Protein AF-A0A2A2KGR4-F1 (afdb_monomer_lite)

Radius of gyration: 19.29 Å; chains: 1; bounding box: 50×48×48 Å

Secondary structure (DSSP, 8-state):
--EEEEETT-----SS----S--SS--TTGGGGGG-HHHHHHHHHH-HHHHHHHHHHHHTSBSSTT-SSBGGGGSEEGGGTS-GGGPPPPPTT--PPPPHHHHHHHHHTT--TTSPPP---B-B-TTS-BPBP-SSS-GGGTTSBPPEEEEE-HHHHHHHHHTTTTBHHHHHT-SS-----TT--EEEEE----S---HHHHHHHHHHHHH-GGGTTEEEEEE-SSS-SPB----TTSSS--S-B-HHHHHTT-EEETTTEE---PEEETTEEE--SSPPPGGGGTT-EE-TT--GGGG-B---

Organism: NCBI:txid2018661

Sequence (304 aa):
MRRAISITVLSALAGLAQAEGSTPFDCNQFMQFGGNVDQARQTFAQGPESMSWNWFVCLNQPVESNSPNRVWETLKPSDQVYLSNGAAPLPWGQSEPVPAAVLQAAQAQGLNPDRTFHNLNAVQQVDGLILEMGGAVPTAQQGQPVRFQLLMGEDTFDYIVQKQVYNVNGQAALTSNLAFPSTAWELKAAWLNSTGPTPAAQTANTTFQAMYPALAQYELIGTQSETNPKLLANSQLESAFQSQSSCFACHGTAAYSKTKGYFNFAQKQQGGIVYPTAEVPASEFAGYNKLDFVWSLKRAQWQR

Structure (mmCIF, N/CA/C/O backbone):
data_AF-A0A2A2KGR4-F1
#
_entry.id   AF-A0A2A2KGR4-F1
#
loop_
_atom_site.group_PDB
_atom_site.id
_atom_site.type_symbol
_atom_site.label_atom_id
_atom_site.label_alt_id
_atom_site.label_comp_id
_atom_site.label_asym_id
_atom_site.label_entity_id
_atom_site.label_seq_id
_atom_site.pdbx_PDB_ins_code
_atom_site.Cartn_x
_atom_site.Cartn_y
_atom_site.Cartn_z
_atom_site.occupancy
_atom_site.B_iso_or_equiv
_atom_site.auth_seq_id
_atom_site.auth_comp_id
_atom_site.auth_asym_id
_atom_site.auth_atom_id
_atom_site.pdbx_PDB_model_num
ATOM 1 N N . MET A 1 1 ? -1.069 0.008 -25.630 1.00 24.73 1 MET A N 1
ATOM 2 C CA . MET A 1 1 ? -1.849 0.230 -24.394 1.00 24.73 1 MET A CA 1
ATOM 3 C C . MET A 1 1 ? -0.871 0.698 -23.338 1.00 24.73 1 MET A C 1
ATOM 5 O O . MET A 1 1 ? 0.040 -0.057 -23.037 1.00 24.73 1 MET A O 1
ATOM 9 N N . ARG A 1 2 ? -0.985 1.948 -22.883 1.00 22.94 2 ARG A N 1
ATOM 10 C CA . ARG A 1 2 ? -0.074 2.540 -21.893 1.00 22.94 2 ARG A CA 1
ATOM 11 C C . ARG A 1 2 ? -0.659 2.345 -20.488 1.00 22.94 2 ARG A C 1
ATOM 13 O O . ARG A 1 2 ? -1.878 2.387 -20.341 1.00 22.94 2 ARG A O 1
ATOM 20 N N . ARG A 1 3 ? 0.181 2.005 -19.507 1.00 28.16 3 ARG A N 1
ATOM 21 C CA . ARG A 1 3 ? -0.207 1.580 -18.148 1.00 28.16 3 ARG A CA 1
ATOM 22 C C . ARG A 1 3 ? 0.068 2.690 -17.147 1.00 28.16 3 ARG A C 1
ATOM 24 O O . ARG A 1 3 ? 1.050 3.375 -17.294 1.00 28.16 3 ARG A O 1
ATOM 31 N N . ALA A 1 4 ? -0.736 2.802 -16.103 1.00 25.42 4 ALA A N 1
ATOM 32 C CA . ALA A 1 4 ? -0.805 3.909 -15.148 1.00 25.42 4 ALA A CA 1
ATOM 33 C C . ALA A 1 4 ? -0.106 3.650 -13.778 1.00 25.42 4 ALA A C 1
ATOM 35 O O . ALA A 1 4 ? -0.250 2.553 -13.241 1.00 25.42 4 ALA A O 1
ATOM 36 N N . ILE A 1 5 ? 0.548 4.645 -13.155 1.00 30.84 5 ILE A N 1
ATOM 37 C CA . ILE A 1 5 ? 1.205 4.674 -11.826 1.00 30.84 5 ILE A CA 1
ATOM 38 C C . ILE A 1 5 ? 0.668 5.874 -11.006 1.00 30.84 5 ILE A C 1
ATOM 40 O O . ILE A 1 5 ? 1.001 7.006 -11.283 1.00 30.84 5 ILE A O 1
ATOM 44 N N . SER A 1 6 ? -0.129 5.722 -9.958 1.00 29.36 6 SER A N 1
ATOM 45 C CA . SER A 1 6 ? -0.330 6.800 -8.981 1.00 29.36 6 SER A CA 1
ATOM 46 C C . SER A 1 6 ? 0.533 6.519 -7.767 1.00 29.36 6 SER A C 1
ATOM 48 O O . SER A 1 6 ? 0.472 5.434 -7.187 1.00 29.36 6 SER A O 1
ATOM 50 N N . ILE A 1 7 ? 1.337 7.497 -7.362 1.00 35.03 7 ILE A N 1
ATOM 51 C CA . ILE A 1 7 ? 1.999 7.460 -6.060 1.00 35.03 7 ILE A CA 1
ATOM 52 C C . ILE A 1 7 ? 1.214 8.371 -5.131 1.00 35.03 7 ILE A C 1
ATOM 54 O O . ILE A 1 7 ? 1.585 9.483 -4.785 1.00 35.03 7 ILE A O 1
ATOM 58 N N . THR A 1 8 ? 0.056 7.852 -4.757 1.00 40.47 8 THR A N 1
ATOM 59 C CA . THR A 1 8 ? -0.218 7.608 -3.342 1.00 40.47 8 THR A CA 1
ATOM 60 C C . THR A 1 8 ? -0.226 6.100 -3.268 1.00 40.47 8 THR A C 1
ATOM 62 O O . THR A 1 8 ? -1.149 5.577 -3.848 1.00 40.47 8 THR A O 1
ATOM 65 N N . VAL A 1 9 ? 0.824 5.422 -2.785 1.00 36.22 9 VAL A N 1
ATOM 66 C CA . VAL A 1 9 ? 1.126 3.977 -2.975 1.00 36.22 9 VAL A CA 1
ATOM 67 C C . VAL A 1 9 ? 0.014 3.109 -3.630 1.00 36.22 9 VAL A C 1
ATOM 69 O O . VAL A 1 9 ? -0.585 2.261 -2.971 1.00 36.22 9 VAL A O 1
ATOM 72 N N . LEU A 1 10 ? -0.317 3.334 -4.916 1.00 37.16 10 LEU A N 1
ATOM 73 C CA . LEU A 1 10 ? -1.552 2.795 -5.507 1.00 37.16 10 LEU A CA 1
ATOM 74 C C . LEU A 1 10 ? -1.769 3.136 -6.992 1.00 37.16 10 LEU A C 1
ATOM 76 O O . LEU A 1 10 ? -2.849 3.530 -7.422 1.00 37.16 10 LEU A O 1
ATOM 80 N N . SER A 1 11 ? -0.773 2.873 -7.831 1.00 32.47 11 SER A N 1
ATOM 81 C CA . SER A 1 11 ? -0.993 1.889 -8.890 1.00 32.47 11 SER A CA 1
ATOM 82 C C . SER A 1 11 ? 0.336 1.323 -9.374 1.00 32.47 11 SER A C 1
ATOM 84 O O . SER A 1 11 ? 1.247 2.039 -9.770 1.00 32.47 11 SER A O 1
ATOM 86 N N . ALA A 1 12 ? 0.436 0.002 -9.363 1.00 33.47 12 ALA A N 1
ATOM 87 C CA . ALA A 1 12 ? 1.427 -0.733 -10.124 1.00 33.47 12 ALA A CA 1
ATOM 88 C C . ALA A 1 12 ? 0.665 -1.762 -10.955 1.00 33.47 12 ALA A C 1
ATOM 90 O O . ALA A 1 12 ? -0.029 -2.620 -10.409 1.00 33.47 12 ALA A O 1
ATOM 91 N N . LEU A 1 13 ? 0.789 -1.682 -12.280 1.00 32.62 13 LEU A N 1
ATOM 92 C CA . LEU A 1 13 ? 0.377 -2.756 -13.180 1.00 32.62 13 LEU A CA 1
ATOM 93 C C . LEU A 1 13 ? 1.452 -3.848 -13.173 1.00 32.62 13 LEU A C 1
ATOM 95 O O . LEU A 1 13 ? 2.185 -4.026 -14.145 1.00 32.62 13 LEU A O 1
ATOM 99 N N . ALA A 1 14 ? 1.591 -4.553 -12.054 1.00 31.22 14 ALA A N 1
ATOM 100 C CA . ALA A 1 14 ? 2.555 -5.633 -11.924 1.00 31.22 14 ALA A CA 1
ATOM 101 C C . ALA A 1 14 ? 2.390 -6.656 -13.062 1.00 31.22 14 ALA A C 1
ATOM 103 O O . ALA A 1 14 ? 1.305 -7.176 -13.335 1.00 31.22 14 ALA A O 1
ATOM 104 N N . GLY A 1 15 ? 3.486 -6.901 -13.769 1.00 36.22 15 GLY A N 1
ATOM 105 C CA . GLY A 1 15 ? 3.576 -7.912 -14.805 1.00 36.22 15 GLY A CA 1
ATOM 106 C C . GLY A 1 15 ? 4.996 -7.965 -15.331 1.00 36.22 15 GLY A C 1
ATOM 107 O O . GLY A 1 15 ? 5.361 -7.084 -16.091 1.00 36.22 15 GLY A O 1
ATOM 108 N N . LEU A 1 16 ? 5.747 -8.988 -14.908 1.00 40.53 16 LEU A N 1
ATOM 109 C CA . LEU A 1 16 ? 7.033 -9.510 -15.414 1.00 40.53 16 LEU A CA 1
ATOM 110 C C . LEU A 1 16 ? 8.211 -8.541 -15.664 1.00 40.53 16 LEU A C 1
ATOM 112 O O . LEU A 1 16 ? 9.340 -9.018 -15.756 1.00 40.53 16 LEU A O 1
ATOM 116 N N . ALA A 1 17 ? 8.004 -7.229 -15.732 1.00 52.34 17 ALA A N 1
ATOM 117 C CA . ALA A 1 17 ? 9.034 -6.253 -16.042 1.00 52.34 17 ALA A CA 1
ATOM 118 C C . ALA A 1 17 ? 10.033 -6.102 -14.888 1.00 52.34 17 ALA A C 1
ATOM 120 O O . ALA A 1 17 ? 9.682 -6.189 -13.707 1.00 52.34 17 ALA A O 1
ATOM 121 N N . GLN A 1 18 ? 11.294 -5.916 -15.255 1.00 58.56 18 GLN A N 1
ATOM 122 C CA . GLN A 1 18 ? 12.406 -5.613 -14.361 1.00 58.56 18 GLN A CA 1
ATOM 123 C C . GLN A 1 18 ? 12.817 -4.170 -14.589 1.00 58.56 18 GLN A C 1
ATOM 125 O O . GLN A 1 18 ? 12.799 -3.696 -15.723 1.00 58.56 18 GLN A O 1
ATOM 130 N N . ALA A 1 19 ? 13.206 -3.473 -13.528 1.00 62.97 19 ALA A N 1
ATOM 131 C CA . ALA A 1 19 ? 14.083 -2.336 -13.725 1.00 62.97 19 ALA A CA 1
ATOM 132 C C . ALA A 1 19 ? 15.427 -2.867 -14.257 1.00 62.97 19 ALA A C 1
ATOM 134 O O . ALA A 1 19 ? 16.087 -3.660 -13.591 1.00 62.97 19 ALA A O 1
ATOM 135 N N . GLU A 1 20 ? 15.806 -2.466 -15.468 1.00 61.19 20 GLU A N 1
ATOM 136 C CA . GLU A 1 20 ? 17.099 -2.801 -16.074 1.00 61.19 20 GLU A CA 1
ATOM 137 C C . GLU A 1 20 ? 18.012 -1.565 -16.060 1.00 61.19 20 GLU A C 1
ATOM 139 O O . GLU A 1 20 ? 17.539 -0.443 -16.246 1.00 61.19 20 GLU A O 1
ATOM 144 N N . GLY A 1 21 ? 19.319 -1.773 -15.863 1.00 60.69 21 GLY A N 1
ATOM 145 C CA . GLY A 1 21 ? 20.333 -0.711 -15.831 1.00 60.69 21 GLY A CA 1
ATOM 146 C C . GLY A 1 21 ? 20.744 -0.262 -14.422 1.00 60.69 21 GLY A C 1
ATOM 147 O O . GLY A 1 21 ? 20.144 -0.641 -13.420 1.00 60.69 21 GLY A O 1
ATOM 148 N N . SER A 1 22 ? 21.809 0.542 -14.339 1.00 65.56 22 SER A N 1
ATOM 149 C CA . SER A 1 22 ? 22.241 1.166 -13.082 1.00 65.56 22 SER A CA 1
ATOM 150 C C . SER A 1 22 ? 21.273 2.282 -12.691 1.00 65.56 22 SER A C 1
ATOM 152 O O . SER A 1 22 ? 21.103 3.235 -13.456 1.00 65.56 22 SER A O 1
ATOM 154 N N . THR A 1 23 ? 20.672 2.207 -11.504 1.00 74.75 23 THR A N 1
ATOM 155 C CA . THR A 1 23 ? 19.851 3.303 -10.976 1.00 74.75 23 THR A CA 1
ATOM 156 C C . THR A 1 23 ? 20.756 4.438 -10.485 1.00 74.75 23 THR A C 1
ATOM 158 O O . THR A 1 23 ? 21.691 4.184 -9.727 1.00 74.75 23 THR A O 1
ATOM 161 N N . PRO A 1 24 ? 20.507 5.707 -10.862 1.00 79.56 24 PRO A N 1
ATOM 162 C CA . PRO A 1 24 ? 21.291 6.847 -10.379 1.00 79.56 24 PRO A CA 1
ATOM 163 C C . PRO A 1 24 ? 20.938 7.245 -8.933 1.00 79.56 24 PRO A C 1
ATOM 165 O O . PRO A 1 24 ? 21.411 8.263 -8.435 1.00 79.56 24 PRO A O 1
ATOM 168 N N . PHE A 1 25 ? 20.080 6.470 -8.272 1.00 83.12 25 PHE A N 1
ATOM 169 C CA . PHE A 1 25 ? 19.635 6.654 -6.898 1.00 83.12 25 PHE A CA 1
ATOM 170 C C . PHE A 1 25 ? 19.759 5.340 -6.133 1.00 83.12 25 PHE A C 1
ATOM 172 O O . PHE A 1 25 ? 19.721 4.251 -6.715 1.00 83.12 25 PHE A O 1
ATOM 179 N N . ASP A 1 26 ? 19.894 5.478 -4.818 1.00 85.12 26 ASP A N 1
ATOM 180 C CA . ASP A 1 26 ? 20.021 4.356 -3.907 1.00 85.12 26 ASP A CA 1
ATOM 181 C C . ASP A 1 26 ? 18.649 3.735 -3.619 1.00 85.12 26 ASP A C 1
ATOM 183 O O . ASP A 1 26 ? 17.729 4.408 -3.151 1.00 85.12 26 ASP A O 1
ATOM 187 N N . CYS A 1 27 ? 18.518 2.444 -3.916 1.00 89.69 27 CYS A N 1
ATOM 188 C CA . CYS A 1 27 ? 17.354 1.652 -3.533 1.00 89.69 27 CYS A CA 1
ATOM 189 C C . CYS A 1 27 ? 17.544 0.948 -2.187 1.00 89.69 27 CYS A C 1
ATOM 191 O O . CYS A 1 27 ? 16.607 0.329 -1.686 1.00 89.69 27 CYS A O 1
ATOM 193 N N . ASN A 1 28 ? 18.715 1.049 -1.560 1.00 86.19 28 ASN A N 1
ATOM 194 C CA . ASN A 1 28 ? 18.894 0.573 -0.201 1.00 86.19 28 ASN A CA 1
ATOM 195 C C . ASN A 1 28 ? 18.048 1.428 0.747 1.00 86.19 28 ASN A C 1
ATOM 197 O O . ASN A 1 28 ? 17.997 2.651 0.646 1.00 86.19 28 ASN A O 1
ATOM 201 N N . GLN A 1 29 ? 17.348 0.768 1.670 1.00 86.50 29 GLN A N 1
ATOM 202 C CA . GLN A 1 29 ? 16.534 1.422 2.699 1.00 86.50 29 GLN A CA 1
ATOM 203 C C . GLN A 1 29 ? 15.464 2.404 2.174 1.00 86.50 29 GLN A C 1
ATOM 205 O O . GLN A 1 29 ? 14.972 3.230 2.943 1.00 86.50 29 GLN A O 1
ATOM 210 N N . PHE A 1 30 ? 15.035 2.325 0.905 1.00 89.25 30 PHE A N 1
ATOM 211 C CA . PHE A 1 30 ? 14.017 3.253 0.380 1.00 89.25 30 PHE A CA 1
ATOM 212 C C . PHE A 1 30 ? 12.680 3.146 1.138 1.00 89.25 30 PHE A C 1
ATOM 214 O O . PHE A 1 30 ? 12.026 4.160 1.374 1.00 89.25 30 PHE A O 1
ATOM 221 N N . MET A 1 31 ? 12.325 1.941 1.604 1.00 86.88 31 MET A N 1
ATOM 222 C CA . MET A 1 31 ? 11.162 1.691 2.471 1.00 86.88 31 MET A CA 1
ATOM 223 C C . MET A 1 31 ? 11.297 2.361 3.851 1.00 86.88 31 MET A C 1
ATOM 225 O O . MET A 1 31 ? 10.305 2.647 4.510 1.00 86.88 31 MET A O 1
ATOM 229 N N . GLN A 1 32 ? 12.520 2.674 4.278 1.00 88.25 32 GLN A N 1
ATOM 230 C CA . GLN A 1 32 ? 12.812 3.435 5.496 1.00 88.25 32 GLN A CA 1
ATOM 231 C C . GLN A 1 32 ? 13.168 4.896 5.180 1.00 88.25 32 GLN A C 1
ATOM 233 O O . GLN A 1 32 ? 13.822 5.565 5.978 1.00 88.25 32 GLN A O 1
ATOM 238 N N . PHE A 1 33 ? 12.776 5.398 4.003 1.00 84.94 33 PHE A N 1
ATOM 239 C CA . PHE A 1 33 ? 13.048 6.769 3.563 1.00 84.94 33 PHE A CA 1
ATOM 240 C C . PHE A 1 33 ? 14.544 7.129 3.586 1.00 84.94 33 PHE A C 1
ATOM 242 O O . PHE A 1 33 ? 14.921 8.238 3.960 1.00 84.94 33 PHE A O 1
ATOM 249 N N . GLY A 1 34 ? 15.407 6.172 3.225 1.00 84.69 34 GLY A N 1
ATOM 250 C CA . GLY A 1 34 ? 16.863 6.351 3.239 1.00 84.69 34 GLY A CA 1
ATOM 251 C C . GLY A 1 34 ? 17.442 6.577 4.642 1.00 84.69 34 GLY A C 1
ATOM 252 O O . GLY A 1 34 ? 18.503 7.178 4.774 1.00 84.69 34 GLY A O 1
ATOM 253 N N . GLY A 1 35 ? 16.716 6.179 5.694 1.00 87.50 35 GLY A N 1
ATOM 254 C CA . GLY A 1 35 ? 17.105 6.379 7.092 1.00 87.50 35 GLY A CA 1
ATOM 255 C C . GLY A 1 35 ? 16.892 7.804 7.618 1.00 87.50 35 GLY A C 1
ATOM 256 O O . GLY A 1 35 ? 17.155 8.060 8.792 1.00 87.50 35 GLY A O 1
ATOM 257 N N . ASN A 1 36 ? 16.398 8.735 6.791 1.00 88.75 36 ASN A N 1
ATOM 258 C CA . ASN A 1 36 ? 16.149 10.121 7.182 1.00 88.75 36 ASN A CA 1
ATOM 259 C C . ASN A 1 36 ? 14.857 10.652 6.548 1.00 88.75 36 ASN A C 1
ATOM 261 O O . ASN A 1 36 ? 14.848 11.196 5.442 1.00 88.75 36 ASN A O 1
ATOM 265 N N . VAL A 1 37 ? 13.753 10.525 7.289 1.00 84.12 37 VAL A N 1
ATOM 266 C CA . VAL A 1 37 ? 12.417 10.922 6.822 1.00 84.12 37 VAL A CA 1
ATOM 267 C C . VAL A 1 37 ? 12.316 12.412 6.480 1.00 84.12 37 VAL A C 1
ATOM 269 O O . VAL A 1 37 ? 11.628 12.772 5.527 1.00 84.12 37 VAL A O 1
ATOM 272 N N . ASP A 1 38 ? 13.013 13.291 7.202 1.00 85.94 38 ASP A N 1
ATOM 273 C CA . ASP A 1 38 ? 12.934 14.733 6.959 1.00 85.94 38 ASP A CA 1
ATOM 274 C C . ASP A 1 38 ? 13.697 15.128 5.696 1.00 85.94 38 ASP A C 1
ATOM 276 O O . ASP A 1 38 ? 13.201 15.926 4.899 1.00 85.94 38 ASP A O 1
ATOM 280 N N . GLN A 1 39 ? 14.855 14.510 5.453 1.00 89.25 39 GLN A N 1
ATOM 281 C CA . GLN A 1 39 ? 15.561 14.661 4.184 1.00 89.25 39 GLN A CA 1
ATOM 282 C C . GLN A 1 39 ? 14.730 14.107 3.025 1.00 89.25 39 GLN A C 1
ATOM 284 O O . GLN A 1 39 ? 14.579 14.781 2.009 1.00 89.25 39 GLN A O 1
ATOM 289 N N . ALA A 1 40 ? 14.135 12.922 3.187 1.00 87.06 40 ALA A N 1
ATOM 290 C CA . ALA A 1 40 ? 13.270 12.337 2.172 1.00 87.06 40 ALA A CA 1
ATOM 291 C C . ALA A 1 40 ? 12.080 13.249 1.842 1.00 87.06 40 ALA A C 1
ATOM 293 O O . ALA A 1 40 ? 11.781 13.451 0.670 1.00 87.06 40 ALA A O 1
ATOM 294 N N . ARG A 1 41 ? 11.447 13.869 2.847 1.00 83.38 41 ARG A N 1
ATOM 295 C CA . ARG A 1 41 ? 10.383 14.870 2.649 1.00 83.38 41 ARG A CA 1
ATOM 296 C C . ARG A 1 41 ? 10.875 16.102 1.893 1.00 83.38 41 ARG A C 1
ATOM 298 O O . ARG A 1 41 ? 10.185 16.567 0.991 1.00 83.38 41 ARG A O 1
ATOM 305 N N . GLN A 1 42 ? 12.057 16.620 2.227 1.00 88.31 42 GLN A N 1
ATOM 306 C CA . GLN A 1 42 ? 12.648 17.762 1.520 1.00 88.31 42 GLN A CA 1
ATOM 307 C C . GLN A 1 42 ? 12.933 17.430 0.051 1.00 88.31 42 GLN A C 1
ATOM 309 O O . GLN A 1 42 ? 12.594 18.220 -0.827 1.00 88.31 42 GLN A O 1
ATOM 314 N N . THR A 1 43 ? 13.508 16.257 -0.231 1.00 88.12 43 THR A N 1
ATOM 315 C CA . THR A 1 43 ? 13.737 15.778 -1.603 1.00 88.12 43 THR A CA 1
ATOM 316 C C . THR A 1 43 ? 12.422 15.568 -2.345 1.00 88.12 43 THR A C 1
ATOM 318 O O . THR A 1 43 ? 12.293 15.978 -3.497 1.00 88.12 43 THR A O 1
ATOM 321 N N . PHE A 1 44 ? 11.422 14.992 -1.678 1.00 86.56 44 PHE A N 1
ATOM 322 C CA . PHE A 1 44 ? 10.104 14.773 -2.256 1.00 86.56 44 PHE A CA 1
ATOM 323 C C . PHE A 1 44 ? 9.445 16.092 -2.668 1.00 86.56 44 PHE A C 1
ATOM 325 O O . PHE A 1 44 ? 8.952 16.204 -3.785 1.00 86.56 44 PHE A O 1
ATOM 332 N N . ALA A 1 45 ? 9.489 17.113 -1.807 1.00 85.19 45 ALA A N 1
ATOM 333 C CA . ALA A 1 45 ? 8.906 18.426 -2.084 1.00 85.19 45 ALA A CA 1
ATOM 334 C C . ALA A 1 45 ? 9.532 19.131 -3.304 1.00 85.19 45 ALA A C 1
ATOM 336 O O . ALA A 1 45 ? 8.890 19.978 -3.920 1.00 85.19 45 ALA A O 1
ATOM 337 N N . GLN A 1 46 ? 10.770 18.783 -3.673 1.00 90.31 46 GLN A N 1
ATOM 338 C CA . GLN A 1 46 ? 11.453 19.334 -4.849 1.00 90.31 46 GLN A CA 1
ATOM 339 C C . GLN A 1 46 ? 11.060 18.638 -6.159 1.00 90.31 46 GLN A C 1
ATOM 341 O O . GLN A 1 46 ? 11.214 19.222 -7.231 1.00 90.31 46 GLN A O 1
ATOM 346 N N . GLY A 1 47 ? 10.585 17.393 -6.097 1.00 89.31 47 GLY A N 1
ATOM 347 C CA . GLY A 1 47 ? 10.307 16.584 -7.281 1.00 89.31 47 GLY A CA 1
ATOM 348 C C . GLY A 1 47 ? 9.453 15.362 -6.960 1.00 89.31 47 GLY A C 1
ATOM 349 O O . GLY A 1 47 ? 9.972 14.241 -7.027 1.00 89.31 47 GLY A O 1
ATOM 350 N N . PRO A 1 48 ? 8.162 15.549 -6.631 1.00 87.00 48 PRO A N 1
ATOM 351 C CA . PRO A 1 48 ? 7.302 14.467 -6.170 1.00 87.00 48 PRO A CA 1
ATOM 352 C C . PRO A 1 48 ? 7.149 13.372 -7.227 1.00 87.00 48 PRO A C 1
ATOM 354 O O . PRO A 1 48 ? 7.256 12.191 -6.898 1.00 87.00 48 PRO A O 1
ATOM 357 N N . GLU A 1 49 ? 6.997 13.725 -8.505 1.00 87.94 49 GLU A N 1
ATOM 358 C CA . GLU A 1 49 ? 6.888 12.763 -9.607 1.00 87.94 49 GLU A CA 1
ATOM 359 C C . GLU A 1 49 ? 8.188 11.984 -9.840 1.00 87.94 49 GLU A C 1
ATOM 361 O O . GLU A 1 49 ? 8.153 10.780 -10.100 1.00 87.94 49 GLU A O 1
ATOM 366 N N . SER A 1 50 ? 9.340 12.646 -9.717 1.00 90.56 50 SER A N 1
ATOM 367 C CA . SER A 1 50 ? 10.650 12.006 -9.873 1.00 90.56 50 SER A CA 1
ATOM 368 C C . SER A 1 50 ? 10.935 11.037 -8.730 1.00 90.56 50 SER A C 1
ATOM 370 O O . SER A 1 50 ? 11.334 9.901 -8.970 1.00 90.56 50 SER A O 1
ATOM 372 N N . MET A 1 51 ? 10.687 11.447 -7.482 1.00 88.62 51 MET A N 1
ATOM 373 C CA . MET A 1 51 ? 10.865 10.569 -6.322 1.00 88.62 51 MET A CA 1
ATOM 374 C C . MET A 1 51 ? 9.887 9.393 -6.351 1.00 88.62 51 MET A C 1
ATOM 376 O O . MET A 1 51 ? 10.261 8.266 -6.035 1.00 88.62 51 MET A O 1
ATOM 380 N N . SER A 1 52 ? 8.664 9.644 -6.816 1.00 87.56 52 SER A N 1
ATOM 381 C CA . SER A 1 52 ? 7.667 8.611 -7.074 1.00 87.56 52 SER A CA 1
ATOM 382 C C . SER A 1 52 ? 8.207 7.568 -8.061 1.00 87.56 52 SER A C 1
ATOM 384 O O . SER A 1 52 ? 8.258 6.375 -7.756 1.00 87.56 52 SER A O 1
ATOM 386 N N . TRP A 1 53 ? 8.698 8.000 -9.221 1.00 89.94 53 TRP A N 1
ATOM 387 C CA . TRP A 1 53 ? 9.327 7.094 -10.176 1.00 89.94 53 TRP A CA 1
ATOM 388 C C . TRP A 1 53 ? 10.532 6.340 -9.597 1.00 89.94 53 TRP A C 1
ATOM 390 O O . TRP A 1 53 ? 10.656 5.141 -9.842 1.00 89.94 53 TRP A O 1
ATOM 400 N N . ASN A 1 54 ? 11.375 6.989 -8.789 1.00 90.69 54 ASN A N 1
ATOM 401 C CA . ASN A 1 54 ? 12.500 6.325 -8.127 1.00 90.69 54 ASN A CA 1
ATOM 402 C C . ASN A 1 54 ? 12.025 5.175 -7.227 1.00 90.69 54 ASN A C 1
ATOM 404 O O . ASN A 1 54 ? 12.533 4.060 -7.332 1.00 90.69 54 ASN A O 1
ATOM 408 N N . TRP A 1 55 ? 11.007 5.404 -6.392 1.00 90.00 55 TRP A N 1
ATOM 409 C CA . TRP A 1 55 ? 10.420 4.346 -5.566 1.00 90.00 55 TRP A CA 1
ATOM 410 C C . TRP A 1 55 ? 9.780 3.237 -6.400 1.00 90.00 55 TRP A C 1
ATOM 412 O O . TRP A 1 55 ? 9.949 2.063 -6.077 1.00 90.00 55 TRP A O 1
ATOM 422 N N . PHE A 1 56 ? 9.093 3.578 -7.495 1.00 89.19 56 PHE A N 1
ATOM 423 C CA . PHE A 1 56 ? 8.539 2.581 -8.412 1.00 89.19 56 PHE A CA 1
ATOM 424 C C . PHE A 1 56 ? 9.635 1.704 -9.031 1.00 89.19 56 PHE A C 1
ATOM 426 O O . PHE A 1 56 ? 9.480 0.485 -9.111 1.00 89.19 56 PHE A O 1
ATOM 433 N N . VAL A 1 57 ? 10.760 2.298 -9.425 1.00 90.38 57 VAL A N 1
ATOM 434 C CA . VAL A 1 57 ? 11.927 1.562 -9.918 1.00 90.38 57 VAL A CA 1
ATOM 435 C C . VAL A 1 57 ? 12.495 0.659 -8.824 1.00 90.38 57 VAL A C 1
ATOM 437 O O . VAL A 1 57 ? 12.691 -0.524 -9.088 1.00 90.38 57 VAL A O 1
ATOM 440 N N . CYS A 1 58 ? 12.684 1.156 -7.595 1.00 91.38 58 CYS A N 1
ATOM 441 C CA . CYS A 1 58 ? 13.185 0.347 -6.478 1.00 91.38 58 CYS A CA 1
ATOM 442 C C . CYS A 1 58 ? 12.274 -0.840 -6.145 1.00 91.38 58 CYS A C 1
ATOM 444 O O . CYS A 1 58 ? 12.756 -1.951 -5.945 1.00 91.38 58 CYS A O 1
ATOM 446 N N . LEU A 1 59 ? 10.953 -0.646 -6.171 1.00 90.25 59 LEU A N 1
ATOM 447 C CA . LEU A 1 59 ? 9.975 -1.723 -5.992 1.00 90.25 59 LEU A CA 1
ATOM 448 C C . LEU A 1 59 ? 10.083 -2.811 -7.075 1.00 90.25 59 LEU A C 1
ATOM 450 O O . LEU A 1 59 ? 9.770 -3.970 -6.804 1.00 90.25 59 LEU A O 1
ATOM 454 N N . ASN A 1 60 ? 10.524 -2.454 -8.285 1.00 89.25 60 ASN A N 1
ATOM 455 C CA . ASN A 1 60 ? 10.680 -3.360 -9.428 1.00 89.25 60 ASN A CA 1
ATOM 456 C C . ASN A 1 60 ? 12.130 -3.820 -9.663 1.00 89.25 60 ASN A C 1
ATOM 458 O O . ASN A 1 60 ? 12.416 -4.440 -10.692 1.00 89.25 60 ASN A O 1
ATOM 462 N N . GLN A 1 61 ? 13.037 -3.572 -8.718 1.00 88.38 61 GLN A N 1
ATOM 463 C CA . GLN A 1 61 ? 14.339 -4.232 -8.710 1.00 88.38 61 GLN A CA 1
ATOM 464 C C . GLN A 1 61 ? 14.183 -5.720 -8.351 1.00 88.38 61 GLN A C 1
ATOM 466 O O . GLN A 1 61 ? 13.242 -6.082 -7.632 1.00 88.38 61 GLN A O 1
ATOM 471 N N . PRO A 1 62 ? 15.065 -6.609 -8.844 1.00 89.00 62 PRO A N 1
ATOM 472 C CA . PRO A 1 62 ? 15.188 -7.966 -8.323 1.00 89.00 62 PRO A CA 1
ATOM 473 C C . PRO A 1 62 ? 15.468 -7.960 -6.815 1.00 89.00 62 PRO A C 1
ATOM 475 O O . PRO A 1 62 ? 16.197 -7.098 -6.331 1.00 89.00 62 PRO A O 1
ATOM 478 N N . VAL A 1 63 ? 14.920 -8.929 -6.077 1.00 87.75 63 VAL A N 1
ATOM 479 C CA . VAL A 1 63 ? 15.193 -9.074 -4.628 1.00 87.75 63 VAL A CA 1
ATOM 480 C C . VAL A 1 63 ? 16.685 -9.299 -4.361 1.00 87.75 63 VAL A C 1
ATOM 482 O O . VAL A 1 63 ? 17.244 -8.778 -3.403 1.00 87.75 63 VAL A O 1
ATOM 485 N N . GLU A 1 64 ? 17.324 -10.066 -5.235 1.00 87.69 64 GLU A N 1
ATOM 486 C CA . GLU A 1 64 ? 18.754 -10.354 -5.239 1.00 87.69 64 GLU A CA 1
ATOM 487 C C . GLU A 1 64 ? 19.203 -10.648 -6.678 1.00 87.69 64 GLU A C 1
ATOM 489 O O . GLU A 1 64 ? 18.376 -10.764 -7.592 1.00 87.69 64 GLU A O 1
ATOM 494 N N . SER A 1 65 ? 20.514 -10.771 -6.895 1.00 84.62 65 SER A N 1
ATOM 495 C 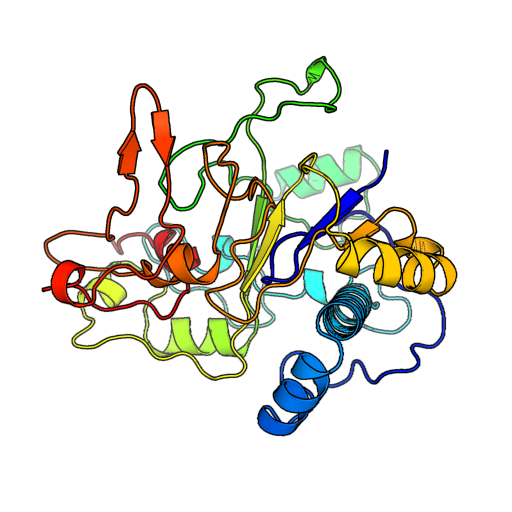CA . SER A 1 65 ? 21.072 -11.066 -8.219 1.00 84.62 65 SER A CA 1
ATOM 496 C C . SER A 1 65 ? 20.468 -12.349 -8.800 1.00 84.62 65 SER A C 1
ATOM 498 O O . SER A 1 65 ? 20.458 -13.388 -8.146 1.00 84.62 65 SER A O 1
ATOM 500 N N . ASN A 1 66 ? 19.973 -12.276 -10.039 1.00 81.69 66 ASN A N 1
ATOM 501 C CA . ASN A 1 66 ? 19.260 -13.351 -10.748 1.00 81.69 66 ASN A CA 1
ATOM 502 C C . ASN A 1 66 ? 17.923 -13.797 -10.130 1.00 81.69 66 ASN A C 1
ATOM 504 O O . ASN A 1 66 ? 17.322 -14.754 -10.624 1.00 81.69 66 ASN A O 1
ATOM 508 N N . SER A 1 67 ? 17.413 -13.112 -9.101 1.00 85.56 67 SER A N 1
ATOM 509 C CA . SER A 1 67 ? 16.084 -13.415 -8.582 1.00 85.56 67 SER A CA 1
ATOM 510 C C . SER A 1 67 ? 15.026 -13.088 -9.633 1.00 85.56 67 SER A C 1
ATOM 512 O O . SER A 1 67 ? 14.969 -11.959 -10.142 1.00 85.56 67 SER A O 1
ATOM 514 N N . PRO A 1 68 ? 14.120 -14.026 -9.949 1.00 83.00 68 PRO A N 1
ATOM 515 C CA . PRO A 1 68 ? 12.997 -13.682 -10.794 1.00 83.00 68 PRO A CA 1
ATOM 516 C C . PRO A 1 68 ? 12.057 -12.729 -10.045 1.00 83.00 68 PRO A C 1
ATOM 518 O O . PRO A 1 68 ? 11.315 -11.997 -10.706 1.00 83.00 68 PRO A O 1
ATOM 521 N N . ASN A 1 69 ? 12.061 -12.740 -8.702 1.00 86.44 69 ASN A N 1
ATOM 522 C CA . ASN A 1 69 ? 11.151 -11.979 -7.850 1.00 86.44 69 ASN A CA 1
ATOM 523 C C . ASN A 1 69 ? 11.569 -10.507 -7.746 1.00 86.44 69 ASN A C 1
ATOM 525 O O . ASN A 1 69 ? 12.754 -10.173 -7.793 1.00 86.44 69 ASN A O 1
ATOM 529 N N . ARG A 1 70 ? 10.584 -9.623 -7.608 1.00 88.31 70 ARG A N 1
ATOM 530 C CA . ARG A 1 70 ? 10.752 -8.182 -7.393 1.00 88.31 70 ARG A CA 1
ATOM 531 C C . ARG A 1 70 ? 10.618 -7.837 -5.919 1.00 88.31 70 ARG A C 1
ATOM 533 O O . ARG A 1 70 ? 9.924 -8.537 -5.188 1.00 88.31 70 ARG A O 1
ATOM 540 N N . VAL A 1 71 ? 1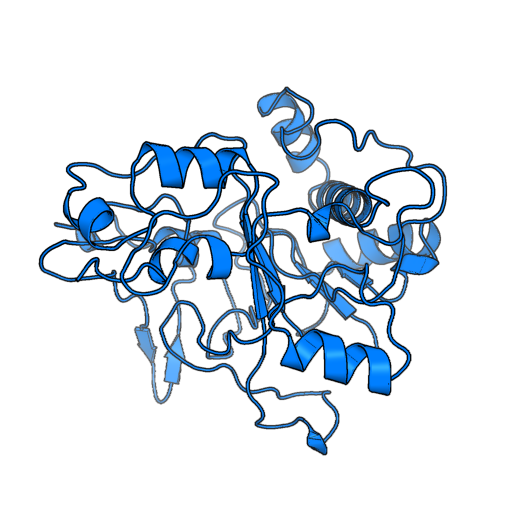1.205 -6.716 -5.508 1.00 90.31 71 VAL A N 1
ATOM 541 C CA . VAL A 1 71 ? 11.100 -6.223 -4.125 1.00 90.31 71 VAL A CA 1
ATOM 542 C C . VAL A 1 71 ? 9.642 -6.091 -3.674 1.00 90.31 71 VAL A C 1
ATOM 544 O O . VAL A 1 71 ? 9.304 -6.508 -2.576 1.00 90.31 71 VAL A O 1
ATOM 547 N N . TRP A 1 72 ? 8.734 -5.586 -4.513 1.00 89.62 72 TRP A N 1
ATOM 548 C CA . TRP A 1 72 ? 7.324 -5.487 -4.113 1.00 89.62 72 TRP A CA 1
ATOM 549 C C . TRP A 1 72 ? 6.658 -6.856 -3.869 1.00 89.62 72 TRP A C 1
ATOM 551 O O . TRP A 1 72 ? 5.718 -6.934 -3.081 1.00 89.62 72 TRP A O 1
ATOM 561 N N . GLU A 1 73 ? 7.140 -7.928 -4.515 1.00 88.25 73 GLU A N 1
ATOM 562 C CA . GLU A 1 73 ? 6.613 -9.294 -4.362 1.00 88.25 73 GLU A CA 1
ATOM 563 C C . GLU A 1 73 ? 6.981 -9.907 -2.998 1.00 88.25 73 GLU A C 1
ATOM 565 O O . GLU A 1 73 ? 6.438 -10.953 -2.648 1.00 88.25 73 GLU A O 1
ATOM 570 N N . THR A 1 74 ? 7.869 -9.271 -2.220 1.00 89.00 74 THR A N 1
ATOM 571 C CA . THR A 1 74 ? 8.235 -9.711 -0.860 1.00 89.00 74 THR A CA 1
ATOM 572 C C . THR A 1 74 ? 7.417 -9.037 0.240 1.00 89.00 74 THR A C 1
ATOM 574 O O . THR A 1 74 ? 7.471 -9.471 1.390 1.00 89.00 74 THR A O 1
ATOM 577 N N . LEU A 1 75 ? 6.640 -7.998 -0.090 1.00 92.12 75 LEU A N 1
ATOM 578 C CA . LEU A 1 75 ? 5.753 -7.340 0.867 1.00 92.12 75 LEU A CA 1
ATOM 579 C C . LEU A 1 75 ? 4.652 -8.303 1.327 1.00 92.12 75 LEU A C 1
ATOM 581 O O . LEU A 1 75 ? 4.148 -9.106 0.541 1.00 92.12 75 LEU A O 1
ATOM 585 N N . LYS A 1 76 ? 4.231 -8.202 2.594 1.00 94.31 76 LYS A N 1
ATOM 586 C CA . LYS A 1 76 ? 3.255 -9.133 3.176 1.00 94.31 76 LYS A CA 1
ATOM 587 C C . LYS A 1 76 ? 1.863 -8.894 2.578 1.00 94.31 76 LYS A C 1
ATOM 589 O O . LYS A 1 76 ? 1.314 -7.803 2.758 1.00 94.31 76 LYS A O 1
ATOM 594 N N . PRO A 1 77 ? 1.247 -9.882 1.905 1.00 92.38 77 PRO A N 1
ATOM 595 C CA . PRO A 1 77 ? -0.106 -9.738 1.383 1.00 92.38 77 PRO A CA 1
ATOM 596 C C . PRO A 1 77 ? -1.135 -9.647 2.514 1.00 92.38 77 PRO A C 1
ATOM 598 O O . PRO A 1 77 ? -1.083 -10.406 3.480 1.00 92.38 77 PRO A O 1
ATOM 601 N N . SER A 1 78 ? -2.112 -8.747 2.391 1.00 91.44 78 SER A N 1
ATOM 602 C CA . SER A 1 78 ? -3.142 -8.553 3.424 1.00 91.44 78 SER A CA 1
ATOM 603 C C . SER A 1 78 ? -3.983 -9.807 3.701 1.00 91.44 78 SER A C 1
ATOM 605 O O . SER A 1 78 ? -4.427 -10.014 4.825 1.00 91.44 78 SER A O 1
ATOM 607 N N . ASP A 1 79 ? -4.187 -10.679 2.714 1.00 91.06 79 ASP A N 1
ATOM 608 C CA . ASP A 1 79 ? -4.887 -11.957 2.879 1.00 91.06 79 ASP A CA 1
ATOM 609 C C . ASP A 1 79 ? -4.094 -12.986 3.698 1.00 91.06 79 ASP A C 1
ATOM 611 O O . ASP A 1 79 ? -4.679 -13.963 4.149 1.00 91.06 79 ASP A O 1
ATOM 615 N N . GLN A 1 80 ? -2.807 -12.732 3.948 1.00 93.94 80 GLN A N 1
ATOM 616 C CA . GLN A 1 80 ? -1.964 -13.488 4.878 1.00 93.94 80 GLN A CA 1
ATOM 617 C C . GLN A 1 80 ? -1.775 -12.779 6.230 1.00 93.94 80 GLN A C 1
ATOM 619 O O . GLN A 1 80 ? -1.012 -13.243 7.075 1.00 93.94 80 GLN A O 1
ATOM 624 N N . VAL A 1 81 ? -2.431 -11.631 6.428 1.00 95.62 81 VAL A N 1
ATOM 625 C CA . VAL A 1 81 ? -2.449 -10.880 7.695 1.00 95.62 81 VAL A CA 1
ATOM 626 C C . VAL A 1 81 ? -3.808 -11.019 8.366 1.00 95.62 81 VAL A C 1
ATOM 628 O O . VAL A 1 81 ? -3.901 -11.338 9.547 1.00 95.62 81 VAL A O 1
ATOM 631 N N . TYR A 1 82 ? -4.872 -10.819 7.591 1.00 94.44 82 TYR A N 1
ATOM 632 C CA . TYR A 1 82 ? -6.252 -10.857 8.055 1.00 94.44 82 TYR A CA 1
ATOM 633 C C . TYR A 1 82 ? -6.869 -12.224 7.759 1.00 94.44 82 TYR A C 1
ATOM 635 O O . TYR A 1 82 ? -7.665 -12.388 6.830 1.00 94.44 82 TYR A O 1
ATOM 643 N N . LEU A 1 83 ? -6.438 -13.218 8.532 1.00 94.38 83 LEU A N 1
ATOM 644 C CA . LEU A 1 83 ? -6.798 -14.616 8.324 1.00 94.38 83 LEU A CA 1
ATOM 645 C C . LEU A 1 83 ? -8.246 -14.926 8.733 1.00 94.38 83 LEU A C 1
ATOM 647 O O . LEU A 1 83 ? -8.893 -14.206 9.503 1.00 94.38 83 LEU A O 1
ATOM 651 N N . SER A 1 84 ? -8.748 -16.056 8.229 1.00 92.44 84 SER A N 1
ATOM 652 C CA . SER A 1 84 ? -10.040 -16.606 8.638 1.00 92.44 84 SER A CA 1
ATOM 653 C C . SER A 1 84 ? -10.120 -16.789 10.153 1.00 92.44 84 SER A C 1
ATOM 655 O O . SER A 1 84 ? -9.137 -17.189 10.779 1.00 92.44 84 SER A O 1
ATOM 657 N N . ASN A 1 85 ? -11.297 -16.537 10.732 1.00 94.25 85 ASN A N 1
ATOM 658 C CA . ASN A 1 85 ? -11.532 -16.616 12.180 1.00 94.25 85 ASN A CA 1
ATOM 659 C C . ASN A 1 85 ? -10.567 -15.740 13.002 1.00 94.25 85 ASN A C 1
ATOM 661 O O . ASN A 1 85 ? -10.242 -16.085 14.134 1.00 94.25 85 ASN A O 1
ATOM 665 N N . GLY A 1 86 ? -10.059 -14.640 12.430 1.00 95.06 86 GLY A N 1
ATOM 666 C CA . GLY A 1 86 ? -9.201 -13.690 13.143 1.00 95.06 86 GLY A CA 1
ATOM 667 C C . GLY A 1 86 ? -7.899 -14.294 13.680 1.00 95.06 86 GLY A C 1
ATOM 668 O O . GLY A 1 86 ? -7.366 -13.790 14.673 1.00 95.06 86 GLY A O 1
ATOM 669 N N . ALA A 1 87 ? -7.423 -15.387 13.071 1.00 96.50 87 ALA A N 1
ATOM 670 C CA . ALA A 1 87 ? -6.202 -16.070 13.479 1.00 96.50 87 ALA A CA 1
ATOM 671 C C . ALA A 1 87 ? -4.975 -15.152 13.364 1.00 96.50 87 ALA A C 1
ATOM 673 O O . ALA A 1 87 ? -4.934 -14.242 12.535 1.00 96.50 87 ALA A O 1
ATOM 674 N N . ALA A 1 88 ? -3.976 -15.407 14.210 1.00 96.75 88 ALA A N 1
ATOM 675 C CA . ALA A 1 88 ? -2.703 -14.704 14.139 1.00 96.75 88 ALA A CA 1
ATOM 676 C C . ALA A 1 88 ? -1.971 -15.068 12.838 1.00 96.75 88 ALA A C 1
ATOM 678 O O . ALA A 1 88 ? -1.912 -16.253 12.502 1.00 96.75 88 ALA A O 1
ATOM 679 N N . PRO A 1 89 ? -1.412 -14.085 12.115 1.00 97.38 89 PRO A N 1
ATOM 680 C CA . PRO A 1 89 ? -0.672 -14.360 10.896 1.00 97.38 89 PRO A CA 1
ATOM 681 C C . PRO A 1 89 ? 0.680 -15.014 11.186 1.00 97.38 89 PRO A C 1
ATOM 683 O O . PRO A 1 89 ? 1.255 -14.840 12.263 1.00 97.38 89 PRO A O 1
ATOM 686 N N . LEU A 1 90 ? 1.224 -15.719 10.190 1.00 97.25 90 LEU A N 1
ATOM 687 C CA . LEU A 1 90 ? 2.620 -16.158 10.222 1.00 97.25 90 LEU A CA 1
ATOM 688 C C . LEU A 1 90 ? 3.569 -14.950 10.333 1.00 97.25 90 LEU A C 1
ATOM 690 O O . LEU A 1 90 ? 3.228 -13.883 9.806 1.00 97.25 90 LEU A O 1
ATOM 694 N N . PRO A 1 91 ? 4.765 -15.112 10.939 1.00 97.19 91 PRO A N 1
ATOM 695 C CA . PRO A 1 91 ? 5.768 -14.052 11.042 1.00 97.19 91 PRO A CA 1
ATOM 696 C C . PRO A 1 91 ? 6.112 -13.376 9.706 1.00 97.19 91 PRO A C 1
ATOM 698 O O . PRO A 1 91 ? 5.822 -13.891 8.616 1.00 97.19 91 PRO A O 1
ATOM 701 N N . TRP A 1 92 ? 6.770 -12.219 9.783 1.00 96.00 92 TRP A N 1
ATOM 702 C CA . TRP A 1 92 ? 7.360 -11.588 8.606 1.00 96.00 92 TRP A CA 1
ATOM 703 C C . TRP A 1 92 ? 8.338 -12.545 7.903 1.00 96.00 92 TRP A C 1
ATOM 705 O O . TRP A 1 92 ? 8.949 -13.410 8.533 1.00 96.00 92 TRP A O 1
ATOM 715 N N . GLY A 1 93 ? 8.431 -12.450 6.576 1.00 91.88 93 GLY A N 1
ATOM 716 C CA . GLY A 1 93 ? 9.242 -13.353 5.750 1.00 91.88 93 GLY A CA 1
ATOM 717 C C . GLY A 1 93 ? 8.676 -14.769 5.568 1.00 91.88 93 GLY A C 1
ATOM 718 O O . GLY A 1 93 ? 9.172 -15.509 4.722 1.00 91.88 93 GLY A O 1
ATOM 719 N N . GLN A 1 94 ? 7.620 -15.155 6.294 1.00 93.38 94 GLN A N 1
ATOM 720 C CA . GLN A 1 94 ? 6.908 -16.417 6.074 1.00 93.38 94 GLN A CA 1
ATOM 721 C C . GLN A 1 94 ? 5.602 -16.183 5.314 1.00 93.38 94 GLN A C 1
ATOM 723 O O . GLN A 1 94 ? 4.829 -15.279 5.644 1.00 93.38 94 GLN A O 1
ATOM 728 N N . SER A 1 95 ? 5.350 -17.018 4.306 1.00 88.88 95 SER A N 1
ATOM 729 C CA . SER A 1 95 ? 4.109 -16.995 3.529 1.00 88.88 95 SER A CA 1
ATOM 730 C C . SER A 1 95 ? 3.206 -18.169 3.882 1.00 88.88 95 SER A C 1
ATOM 732 O O . SER A 1 95 ? 3.692 -19.264 4.167 1.00 88.88 95 SER A O 1
ATOM 734 N N . GLU A 1 96 ? 1.895 -17.950 3.798 1.00 89.50 96 GLU A N 1
ATOM 735 C CA . GLU A 1 96 ? 0.931 -19.053 3.768 1.00 89.50 96 GLU A CA 1
ATOM 736 C C . GLU A 1 96 ? 1.233 -19.977 2.573 1.00 89.50 96 GLU A C 1
ATOM 738 O O . GLU A 1 96 ? 1.587 -19.488 1.491 1.00 89.50 96 GLU A O 1
ATOM 743 N N . PRO A 1 97 ? 1.113 -21.307 2.729 1.00 89.25 97 PRO A N 1
ATOM 744 C CA . PRO A 1 97 ? 1.423 -22.240 1.658 1.00 89.25 97 PRO A CA 1
ATOM 745 C C . PRO A 1 97 ? 0.475 -22.042 0.473 1.00 89.25 97 PRO A C 1
ATOM 747 O O . PRO A 1 97 ? -0.745 -21.942 0.626 1.00 89.25 97 PRO A O 1
ATOM 750 N N . VAL A 1 98 ? 1.038 -22.049 -0.737 1.00 90.12 98 VAL A N 1
ATOM 751 C CA . VAL A 1 98 ? 0.241 -22.017 -1.966 1.00 90.12 98 VAL A CA 1
ATOM 752 C C . VAL A 1 98 ? -0.630 -23.280 -2.017 1.00 90.12 98 VAL A C 1
ATOM 754 O O . VAL A 1 98 ? -0.102 -24.385 -1.857 1.00 90.12 98 VAL A O 1
ATOM 757 N N . PRO A 1 99 ? -1.951 -23.170 -2.258 1.00 91.31 99 PRO A N 1
ATOM 758 C CA . PRO A 1 99 ? -2.814 -24.342 -2.330 1.00 91.31 99 PRO A CA 1
ATOM 759 C C . PRO A 1 99 ? -2.322 -25.350 -3.376 1.00 91.31 99 PRO A C 1
ATOM 761 O O . PRO A 1 99 ? -2.013 -24.978 -4.508 1.00 91.31 99 PRO A O 1
ATOM 764 N N . ALA A 1 100 ? -2.318 -26.643 -3.036 1.00 94.12 100 ALA A N 1
ATOM 765 C CA . ALA A 1 100 ? -1.793 -27.696 -3.914 1.00 94.12 100 ALA A CA 1
ATOM 766 C C . ALA A 1 100 ? -2.443 -27.704 -5.311 1.00 94.12 100 ALA A C 1
ATOM 768 O O . ALA A 1 100 ? -1.761 -27.910 -6.311 1.00 94.12 100 ALA A O 1
ATOM 769 N N . ALA A 1 101 ? -3.745 -27.410 -5.394 1.00 93.88 101 ALA A N 1
ATOM 770 C CA . ALA A 1 101 ? -4.463 -27.304 -6.664 1.00 93.88 101 ALA A CA 1
ATOM 771 C C . ALA A 1 101 ? -3.926 -26.173 -7.565 1.00 93.88 101 ALA A C 1
ATOM 773 O O . ALA A 1 101 ? -3.901 -26.317 -8.785 1.00 93.88 101 ALA A O 1
ATOM 774 N N . VAL A 1 102 ? -3.462 -25.064 -6.976 1.00 92.12 102 VAL A N 1
ATOM 775 C CA . VAL A 1 102 ? -2.853 -23.950 -7.719 1.00 92.12 102 VAL A CA 1
ATOM 776 C C . VAL A 1 102 ? -1.491 -24.367 -8.267 1.00 92.12 102 VAL A C 1
ATOM 778 O O . VAL A 1 102 ? -1.221 -24.133 -9.441 1.00 92.12 102 VAL A O 1
ATOM 781 N N . LEU A 1 103 ? -0.668 -25.049 -7.463 1.00 93.38 103 LEU A N 1
ATOM 782 C CA . LEU A 1 103 ? 0.629 -25.569 -7.913 1.00 93.38 103 LEU A CA 1
ATOM 783 C C . LEU A 1 103 ? 0.473 -26.594 -9.046 1.00 93.38 103 LEU A C 1
ATOM 785 O O . LEU A 1 103 ? 1.182 -26.515 -10.046 1.00 93.38 103 LEU A O 1
ATOM 789 N N . GLN A 1 104 ? -0.497 -27.506 -8.936 1.00 94.31 104 GLN A N 1
ATOM 790 C CA . GLN A 1 104 ? -0.816 -28.473 -9.993 1.00 94.31 104 GLN A CA 1
ATOM 791 C C . GLN A 1 104 ? -1.248 -27.776 -11.290 1.00 94.31 104 GLN A C 1
ATOM 793 O O . GLN A 1 104 ? -0.766 -28.116 -12.370 1.00 94.31 104 GLN A O 1
ATOM 798 N N . ALA A 1 105 ? -2.125 -26.771 -11.194 1.00 93.31 105 ALA A N 1
ATOM 799 C CA . ALA A 1 105 ? -2.562 -25.996 -12.352 1.00 93.31 105 ALA A CA 1
ATOM 800 C C . ALA A 1 105 ? -1.408 -25.205 -12.989 1.00 93.31 105 ALA A C 1
ATOM 802 O O . ALA A 1 105 ? -1.329 -25.125 -14.214 1.00 93.31 105 ALA A O 1
ATOM 803 N N . ALA A 1 106 ? -0.506 -24.652 -12.176 1.00 92.56 106 ALA A N 1
ATOM 804 C CA . ALA A 1 106 ? 0.671 -23.934 -12.647 1.00 92.56 106 ALA A CA 1
ATOM 805 C C . ALA A 1 106 ? 1.620 -24.856 -13.424 1.00 92.56 106 ALA A C 1
ATOM 807 O O . ALA A 1 106 ? 2.006 -24.533 -14.547 1.00 92.56 106 ALA A O 1
ATOM 808 N N . GLN A 1 107 ? 1.914 -26.038 -12.876 1.00 94.06 107 GLN A N 1
ATOM 809 C CA . GLN A 1 107 ? 2.732 -27.055 -13.540 1.00 94.06 107 GLN A CA 1
ATOM 810 C C . GLN A 1 107 ? 2.113 -27.508 -14.868 1.00 94.06 107 GLN A C 1
ATOM 812 O O . GLN A 1 107 ? 2.811 -27.577 -15.877 1.00 94.06 107 GLN A O 1
ATOM 817 N N . ALA A 1 108 ? 0.797 -27.749 -14.901 1.00 95.69 108 ALA A N 1
ATOM 818 C CA . ALA A 1 108 ? 0.085 -28.127 -16.124 1.00 95.69 108 ALA A CA 1
ATOM 819 C C . ALA A 1 108 ? 0.138 -27.042 -17.218 1.00 95.69 108 ALA A C 1
ATOM 821 O O . ALA A 1 108 ? 0.060 -27.357 -18.403 1.00 95.69 108 ALA A O 1
ATOM 822 N N . GLN A 1 109 ? 0.293 -25.773 -16.830 1.00 94.50 109 GLN A N 1
ATOM 823 C CA . GLN A 1 109 ? 0.453 -24.632 -17.738 1.00 94.50 109 GLN A CA 1
ATOM 824 C C . GLN A 1 109 ? 1.923 -24.326 -18.079 1.00 94.50 109 GLN A C 1
ATOM 826 O O . GLN A 1 109 ? 2.191 -23.357 -18.787 1.00 94.50 109 GLN A O 1
ATOM 831 N N . GLY A 1 110 ? 2.882 -25.117 -17.581 1.00 93.69 110 GLY A N 1
ATOM 832 C CA . GLY A 1 110 ? 4.314 -24.873 -17.777 1.00 93.69 110 GLY A CA 1
ATOM 833 C C . GLY A 1 110 ? 4.843 -23.639 -17.035 1.00 93.69 110 GLY A C 1
ATOM 834 O O . GLY A 1 110 ? 5.883 -23.098 -17.407 1.00 93.69 110 GLY A O 1
ATOM 835 N N . LEU A 1 111 ? 4.129 -23.167 -16.008 1.00 90.12 111 LEU A N 1
ATOM 836 C CA . LEU A 1 111 ? 4.565 -22.055 -15.165 1.00 90.12 111 LEU A CA 1
ATOM 837 C C . LEU A 1 111 ? 5.589 -22.540 -14.132 1.00 90.12 111 LEU A C 1
ATOM 839 O O . LEU A 1 111 ? 5.528 -23.677 -13.669 1.00 90.12 111 LEU A O 1
ATOM 843 N N . ASN A 1 112 ? 6.508 -21.656 -13.737 1.00 86.62 112 ASN A N 1
ATOM 844 C CA . ASN A 1 112 ? 7.494 -21.949 -12.699 1.00 86.62 112 ASN A CA 1
ATOM 845 C C . ASN A 1 112 ? 6.825 -21.944 -11.302 1.00 86.62 112 ASN A C 1
ATOM 847 O O . ASN A 1 112 ? 6.393 -20.873 -10.867 1.00 86.62 112 ASN A O 1
ATOM 851 N N . PRO A 1 113 ? 6.747 -23.090 -10.593 1.00 85.94 113 PRO A N 1
ATOM 852 C CA . PRO A 1 113 ? 6.117 -23.180 -9.275 1.00 85.94 113 PRO A CA 1
ATOM 853 C C . PRO A 1 113 ? 6.940 -22.536 -8.146 1.00 85.94 113 PRO A C 1
ATOM 855 O O . PRO A 1 113 ? 6.401 -22.334 -7.063 1.00 85.94 113 PRO A O 1
ATOM 858 N N . ASP A 1 114 ? 8.203 -22.179 -8.392 1.00 83.31 114 ASP A N 1
ATOM 859 C CA . ASP A 1 114 ? 9.075 -21.514 -7.413 1.00 83.31 114 ASP A CA 1
ATOM 860 C C . ASP A 1 114 ? 8.895 -19.982 -7.410 1.00 83.31 114 ASP A C 1
ATOM 862 O O . ASP A 1 114 ? 9.518 -19.258 -6.632 1.00 83.31 114 ASP A O 1
ATOM 866 N N . ARG A 1 115 ? 8.047 -19.455 -8.303 1.00 86.19 115 ARG A N 1
ATOM 867 C CA . ARG A 1 115 ? 7.664 -18.038 -8.334 1.00 86.19 115 ARG A CA 1
ATOM 868 C C . ARG A 1 115 ? 6.693 -17.712 -7.206 1.00 86.19 115 ARG A C 1
ATOM 870 O O . ARG A 1 115 ? 5.861 -18.534 -6.831 1.00 86.19 115 ARG A O 1
ATOM 877 N N . THR A 1 116 ? 6.713 -16.462 -6.747 1.00 85.88 116 THR A N 1
ATOM 878 C CA . THR A 1 116 ? 5.663 -15.953 -5.859 1.00 85.88 116 THR A CA 1
ATOM 879 C C . THR A 1 116 ? 4.299 -16.028 -6.551 1.00 85.88 116 THR A C 1
ATOM 881 O O . THR A 1 116 ? 4.104 -15.485 -7.641 1.00 85.88 116 THR A O 1
ATOM 884 N N . PHE A 1 117 ? 3.337 -16.692 -5.907 1.00 86.94 117 PHE A N 1
ATOM 885 C CA . PHE A 1 117 ? 1.947 -16.729 -6.356 1.00 86.94 117 PHE A CA 1
ATOM 886 C C . PHE A 1 117 ? 1.155 -15.609 -5.691 1.00 86.94 117 PHE A C 1
ATOM 888 O O . PHE A 1 117 ? 0.997 -15.569 -4.472 1.00 86.94 117 PHE A O 1
ATOM 895 N N . HIS A 1 118 ? 0.616 -14.712 -6.510 1.00 84.12 118 HIS A N 1
ATOM 896 C CA . HIS A 1 118 ? -0.186 -13.591 -6.038 1.00 84.12 118 HIS A CA 1
ATOM 897 C C . HIS A 1 118 ? -1.661 -13.975 -5.956 1.00 84.12 118 HIS A C 1
ATOM 899 O O . HIS A 1 118 ? -2.274 -14.374 -6.949 1.00 84.12 118 HIS A O 1
ATOM 905 N N . ASN A 1 119 ? -2.252 -13.810 -4.775 1.00 83.19 119 ASN A N 1
ATOM 906 C CA . ASN A 1 119 ? -3.676 -14.024 -4.576 1.00 83.19 119 ASN A CA 1
ATOM 907 C C . ASN A 1 119 ? -4.480 -12.780 -4.990 1.00 83.19 119 ASN A C 1
ATOM 909 O O . ASN A 1 119 ? -4.666 -11.843 -4.217 1.00 83.19 119 ASN A O 1
ATOM 913 N N . LEU A 1 120 ? -4.983 -12.780 -6.226 1.00 78.56 120 LEU A N 1
ATOM 914 C CA . LEU A 1 120 ? -5.820 -11.707 -6.780 1.00 78.56 120 LEU A CA 1
ATOM 915 C C . LEU A 1 120 ? -7.322 -11.960 -6.551 1.00 78.56 120 LEU A C 1
ATOM 917 O O . LEU A 1 120 ? -8.148 -11.786 -7.456 1.00 78.56 120 LEU A O 1
ATOM 921 N N . ASN A 1 121 ? -7.699 -12.434 -5.361 1.00 73.69 121 ASN A N 1
ATOM 922 C CA . ASN A 1 121 ? -9.094 -12.746 -5.035 1.00 73.69 121 ASN A CA 1
ATOM 923 C C . ASN A 1 121 ? -9.920 -11.529 -4.593 1.00 73.69 121 ASN A C 1
ATOM 925 O O . ASN A 1 121 ? -11.148 -11.611 -4.563 1.00 73.69 121 ASN A O 1
ATOM 929 N N . ALA A 1 122 ? -9.278 -10.409 -4.259 1.00 78.50 122 ALA A N 1
ATOM 930 C CA . ALA A 1 122 ? -9.978 -9.244 -3.751 1.00 78.50 122 ALA A CA 1
ATOM 931 C C . ALA A 1 122 ? -10.632 -8.455 -4.892 1.00 78.50 122 ALA A C 1
ATOM 933 O O . ALA A 1 122 ? -9.957 -7.985 -5.807 1.00 78.50 122 ALA A O 1
ATOM 934 N N . VAL A 1 123 ? -11.956 -8.315 -4.808 1.00 82.12 123 VAL A N 1
ATOM 935 C CA . VAL A 1 123 ? -12.792 -7.542 -5.749 1.00 82.12 123 VAL A CA 1
ATOM 936 C C . VAL A 1 123 ? -13.586 -6.429 -5.063 1.00 82.12 123 VAL A C 1
ATOM 938 O O . VAL A 1 123 ? -14.075 -5.509 -5.713 1.00 82.12 123 VAL A O 1
ATOM 941 N N . GLN A 1 124 ? -13.708 -6.510 -3.739 1.00 82.94 124 GLN A N 1
ATOM 942 C CA . GLN A 1 124 ? -14.453 -5.562 -2.925 1.00 82.94 124 GLN A CA 1
ATOM 943 C C . GLN A 1 124 ? -13.539 -4.414 -2.499 1.00 82.94 124 GLN A C 1
ATOM 945 O O . GLN A 1 124 ? -12.573 -4.638 -1.777 1.00 82.94 124 GLN A O 1
ATOM 950 N N . GLN A 1 125 ? -13.839 -3.197 -2.935 1.00 79.75 125 GLN A N 1
ATOM 951 C CA . GLN A 1 125 ? -13.119 -1.987 -2.555 1.00 79.75 125 GLN A CA 1
ATOM 952 C C . GLN A 1 125 ? -13.341 -1.645 -1.070 1.00 79.75 125 GLN A C 1
ATOM 954 O O . GLN A 1 125 ? -14.132 -2.268 -0.358 1.00 79.75 125 GLN A O 1
ATOM 959 N N . VAL A 1 126 ? -12.612 -0.644 -0.576 1.00 75.25 126 VAL A N 1
ATOM 960 C CA . VAL A 1 126 ? -12.569 -0.261 0.851 1.00 75.25 126 VAL A CA 1
ATOM 961 C C . VAL A 1 126 ? -13.898 0.276 1.409 1.00 75.25 126 VAL A C 1
ATOM 963 O O . VAL A 1 126 ? -14.091 0.342 2.628 1.00 75.25 126 VAL A O 1
ATOM 966 N N . ASP A 1 127 ? -14.821 0.653 0.529 1.00 74.62 127 ASP A N 1
ATOM 967 C CA . ASP A 1 127 ? -16.198 1.058 0.828 1.00 74.62 127 ASP A CA 1
ATOM 968 C C . ASP A 1 127 ? -17.178 -0.130 0.901 1.00 74.62 127 ASP A C 1
ATOM 970 O O . ASP A 1 127 ? -18.338 0.051 1.264 1.00 74.62 127 ASP A O 1
ATOM 974 N N . GLY A 1 128 ? -16.719 -1.346 0.592 1.00 78.00 128 GLY A N 1
ATOM 975 C CA . GLY A 1 128 ? -17.540 -2.552 0.572 1.00 78.00 128 GLY A CA 1
ATOM 976 C C . GLY A 1 128 ? -18.209 -2.841 -0.775 1.00 78.00 128 GLY A C 1
ATOM 977 O O . GLY A 1 128 ? -18.980 -3.797 -0.863 1.00 78.00 128 GLY A O 1
ATOM 978 N N . LEU A 1 129 ? -17.919 -2.071 -1.821 1.00 81.38 129 LEU A N 1
ATOM 979 C CA . LEU A 1 129 ? -18.542 -2.203 -3.137 1.00 81.38 129 LEU A CA 1
ATOM 980 C C . LEU A 1 129 ? -17.555 -2.733 -4.184 1.00 81.38 129 LEU A C 1
ATOM 982 O O . LEU A 1 129 ? -16.346 -2.752 -3.973 1.00 81.38 129 LEU A O 1
ATOM 986 N N . ILE A 1 130 ? -18.069 -3.204 -5.318 1.00 83.81 130 ILE A N 1
ATOM 987 C CA . ILE A 1 130 ? -17.249 -3.715 -6.422 1.00 83.81 130 ILE A CA 1
ATOM 988 C C . ILE A 1 130 ? -17.042 -2.591 -7.432 1.00 83.81 130 ILE A C 1
ATOM 990 O O . ILE A 1 130 ? -17.997 -1.929 -7.826 1.00 83.81 130 ILE A O 1
ATOM 994 N N . LEU A 1 131 ? -15.797 -2.402 -7.869 1.00 79.81 131 LEU A N 1
ATOM 995 C CA . LEU A 1 131 ? -15.514 -1.620 -9.067 1.00 79.81 131 LEU A CA 1
ATOM 996 C C . LEU A 1 131 ? -15.546 -2.556 -10.274 1.00 79.81 131 LEU A C 1
ATOM 998 O O . LEU A 1 131 ? -14.845 -3.569 -10.284 1.00 79.81 131 LEU A O 1
ATOM 1002 N N . GLU A 1 132 ? -16.326 -2.211 -11.289 1.00 81.44 132 GLU A N 1
ATOM 1003 C CA . GLU A 1 132 ? -16.373 -2.941 -12.555 1.00 81.44 132 GLU A CA 1
ATOM 1004 C C . GLU A 1 132 ? -15.428 -2.316 -13.588 1.00 81.44 132 GLU A C 1
ATOM 1006 O O . GLU A 1 132 ? -15.262 -1.097 -13.671 1.00 81.44 132 GLU A O 1
ATOM 1011 N N . MET A 1 133 ? -14.797 -3.163 -14.400 1.00 76.69 133 MET A N 1
ATOM 1012 C CA . MET A 1 133 ? -13.933 -2.735 -15.491 1.00 76.69 133 MET A CA 1
ATOM 1013 C C . MET A 1 133 ? -14.753 -2.044 -16.587 1.00 76.69 133 MET A C 1
ATOM 1015 O O . MET A 1 133 ? -15.710 -2.603 -17.121 1.00 76.69 133 MET A O 1
ATOM 1019 N N . GLY A 1 134 ? -14.332 -0.838 -16.968 1.00 70.50 134 GLY A N 1
ATOM 1020 C CA . GLY A 1 134 ? -14.928 -0.043 -18.043 1.00 70.50 134 GLY A CA 1
ATOM 1021 C C . GLY A 1 134 ? -13.878 0.725 -18.854 1.00 70.50 134 GLY A C 1
ATOM 1022 O O . GLY A 1 134 ? -12.673 0.549 -18.672 1.00 70.50 134 GLY A O 1
ATOM 1023 N N . GLY A 1 135 ? -14.323 1.591 -19.768 1.00 70.25 135 GLY A N 1
ATOM 1024 C CA . GLY A 1 135 ? -13.429 2.389 -20.616 1.00 70.25 135 GLY A CA 1
ATOM 1025 C C . GLY A 1 135 ? -12.722 1.561 -21.697 1.00 70.25 135 GLY A C 1
ATOM 1026 O O . GLY A 1 135 ? -13.349 0.739 -22.359 1.00 70.25 135 GLY A O 1
ATOM 1027 N N . ALA A 1 136 ? -11.416 1.776 -21.890 1.00 65.69 136 ALA A N 1
ATOM 1028 C CA . ALA A 1 136 ? -10.619 1.163 -22.962 1.00 65.69 136 ALA A CA 1
ATOM 1029 C C . ALA A 1 136 ? -10.112 -0.263 -22.646 1.00 65.69 136 ALA A C 1
ATOM 1031 O O . ALA A 1 136 ? -9.071 -0.681 -23.154 1.00 65.69 136 ALA A O 1
ATOM 1032 N N . VAL A 1 137 ? -10.820 -1.016 -21.800 1.00 67.38 137 VAL A N 1
ATOM 1033 C CA . VAL A 1 137 ? -10.550 -2.450 -21.604 1.00 67.38 137 VAL A CA 1
ATOM 1034 C C . VAL A 1 137 ? -11.112 -3.264 -22.782 1.00 67.38 137 VAL A C 1
ATOM 1036 O O . VAL A 1 137 ? -12.085 -2.826 -23.409 1.00 67.38 137 VAL A O 1
ATOM 1039 N N . PRO A 1 138 ? -10.551 -4.451 -23.099 1.00 75.69 138 PRO A N 1
ATOM 1040 C CA . PRO A 1 138 ? -11.127 -5.340 -24.107 1.00 75.69 138 PRO A CA 1
ATOM 1041 C C . PRO A 1 138 ? -12.611 -5.605 -23.835 1.00 75.69 138 PRO A C 1
ATOM 1043 O O . PRO A 1 138 ? -12.991 -5.800 -22.684 1.00 75.69 138 PRO A O 1
ATOM 1046 N N . THR A 1 139 ? -13.448 -5.675 -24.875 1.00 81.06 139 THR A N 1
ATOM 1047 C CA . THR A 1 139 ? -14.909 -5.850 -24.733 1.00 81.06 139 THR A CA 1
ATOM 1048 C C . THR A 1 139 ? -15.285 -7.037 -23.844 1.00 81.06 139 THR A C 1
ATOM 1050 O O . THR A 1 139 ? -16.186 -6.925 -23.024 1.00 81.06 139 THR A O 1
ATOM 1053 N N . ALA A 1 140 ? -14.545 -8.147 -23.933 1.00 83.44 140 ALA A N 1
ATOM 1054 C CA . ALA A 1 140 ? -14.767 -9.336 -23.106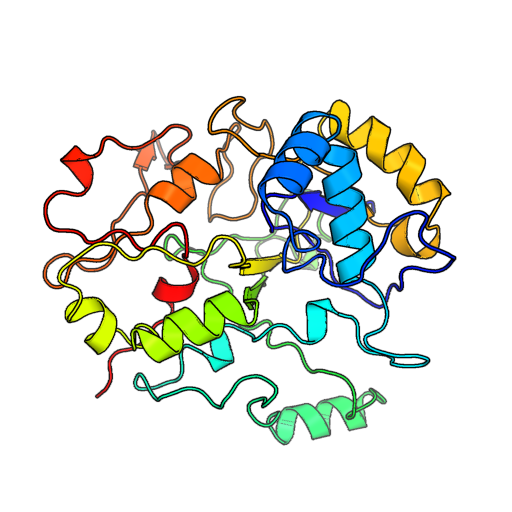 1.00 83.44 140 ALA A CA 1
ATOM 1055 C C . ALA A 1 140 ? -14.512 -9.125 -21.598 1.00 83.44 140 ALA A C 1
ATOM 1057 O O . ALA A 1 140 ? -14.911 -9.957 -20.789 1.00 83.44 140 ALA A O 1
ATOM 1058 N N . GLN A 1 141 ? -13.826 -8.045 -21.219 1.00 77.94 141 GLN A N 1
ATOM 1059 C CA . GLN A 1 141 ? -13.521 -7.693 -19.831 1.00 77.94 141 GLN A CA 1
ATOM 1060 C C . GLN A 1 141 ? -14.445 -6.602 -19.274 1.00 77.94 141 GLN A C 1
ATOM 1062 O O . GLN A 1 141 ? -14.436 -6.370 -18.070 1.00 77.94 141 GLN A O 1
ATOM 1067 N N . GLN A 1 142 ? -15.249 -5.933 -20.104 1.00 83.06 142 GLN A N 1
ATOM 1068 C CA . GLN A 1 142 ? -16.163 -4.892 -19.624 1.00 83.06 142 GLN A CA 1
ATOM 1069 C C . GLN A 1 142 ? -17.217 -5.481 -18.670 1.00 83.06 142 GLN A C 1
ATOM 1071 O O . GLN A 1 142 ? -17.720 -6.581 -18.897 1.00 83.06 142 GLN A O 1
ATOM 1076 N N . GLY A 1 143 ? -17.521 -4.766 -17.585 1.00 82.88 143 GLY A N 1
ATOM 1077 C CA . GLY A 1 143 ? -18.458 -5.197 -16.537 1.00 82.88 143 GLY A CA 1
ATOM 1078 C C . GLY A 1 143 ? -17.901 -6.249 -15.569 1.00 82.88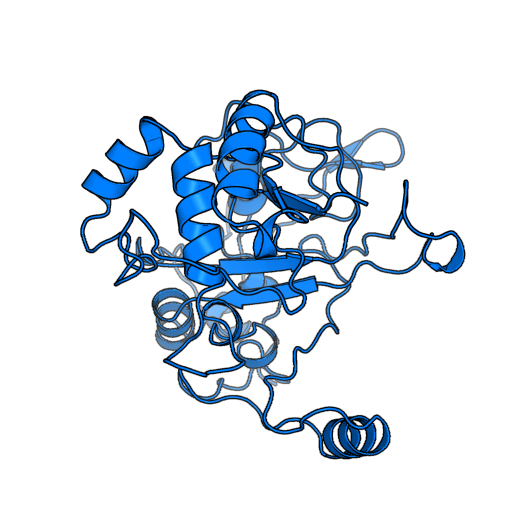 143 GLY A C 1
ATOM 1079 O O . GLY A 1 143 ? -18.549 -6.585 -14.584 1.00 82.88 143 GLY A O 1
ATOM 1080 N N . GLN A 1 144 ? -16.698 -6.784 -15.807 1.00 85.31 144 GLN A N 1
ATOM 1081 C CA . GLN A 1 144 ? -16.082 -7.729 -14.875 1.00 85.31 144 GLN A CA 1
ATOM 1082 C C . GLN A 1 144 ? -15.476 -6.999 -13.668 1.00 85.31 144 GLN A C 1
ATOM 1084 O O . GLN A 1 144 ? -14.947 -5.895 -13.829 1.00 85.31 144 GLN A O 1
ATOM 1089 N N . PRO A 1 145 ? -15.474 -7.610 -12.471 1.00 85.06 145 PRO A N 1
ATOM 1090 C CA . PRO A 1 145 ? -14.878 -7.006 -11.291 1.00 85.06 145 PRO A CA 1
ATOM 1091 C C . PRO A 1 145 ? -13.388 -6.734 -11.457 1.00 85.06 145 PRO A C 1
ATOM 1093 O O . PRO A 1 145 ? -12.615 -7.566 -11.942 1.00 85.06 145 PRO A O 1
ATOM 1096 N N . VAL A 1 146 ? -12.979 -5.586 -10.951 1.00 79.38 146 VAL A N 1
ATOM 1097 C CA . VAL A 1 146 ? -11.584 -5.205 -10.836 1.00 79.38 146 VAL A CA 1
ATOM 1098 C C . VAL A 1 146 ? -10.949 -5.985 -9.705 1.00 79.38 146 VAL A C 1
ATOM 1100 O O . VAL A 1 146 ? -11.374 -5.903 -8.552 1.00 79.38 146 VAL A O 1
ATOM 1103 N N . ARG A 1 147 ? -9.889 -6.714 -10.040 1.00 79.94 147 ARG A N 1
ATOM 1104 C CA . ARG A 1 147 ? -9.082 -7.441 -9.065 1.00 79.94 147 ARG A CA 1
ATOM 1105 C C . ARG A 1 147 ? -7.922 -6.583 -8.598 1.00 79.94 147 ARG A C 1
ATOM 1107 O O . ARG A 1 147 ? -7.298 -5.866 -9.386 1.00 79.94 147 ARG A O 1
ATOM 1114 N N . PHE A 1 148 ? -7.617 -6.691 -7.315 1.00 78.25 148 PHE A N 1
ATOM 1115 C CA . PHE A 1 148 ? -6.487 -6.007 -6.714 1.00 78.25 148 PHE A CA 1
ATOM 1116 C C . PHE A 1 148 ? -5.819 -6.870 -5.644 1.00 78.25 148 PHE A C 1
ATOM 1118 O O . PHE A 1 148 ? -6.370 -7.868 -5.178 1.00 78.25 148 PHE A O 1
ATOM 1125 N N . GLN A 1 149 ? -4.627 -6.453 -5.244 1.00 81.75 149 GLN A N 1
ATOM 1126 C CA . GLN A 1 149 ? -3.882 -6.996 -4.120 1.00 81.75 149 GLN A CA 1
ATOM 1127 C C . GLN A 1 149 ? -3.489 -5.839 -3.209 1.00 81.75 149 GLN A C 1
ATOM 1129 O O . GLN A 1 149 ? -3.003 -4.827 -3.708 1.00 81.75 149 GLN A O 1
ATOM 1134 N N . LEU A 1 150 ? -3.701 -5.984 -1.899 1.00 85.44 150 LEU A N 1
ATOM 1135 C CA . LEU A 1 150 ? -3.092 -5.108 -0.894 1.00 85.44 150 LEU A CA 1
ATOM 1136 C C . LEU A 1 150 ? -1.907 -5.844 -0.275 1.00 85.44 150 LEU A C 1
ATOM 1138 O O . LEU A 1 150 ? -2.047 -7.012 0.103 1.00 85.44 150 LEU A O 1
ATOM 1142 N N . LEU A 1 151 ? -0.790 -5.152 -0.131 1.00 89.38 151 LEU A N 1
ATOM 1143 C CA . LEU A 1 151 ? 0.428 -5.614 0.512 1.00 89.38 151 LEU A CA 1
ATOM 1144 C C . LEU A 1 151 ? 0.895 -4.560 1.517 1.00 89.38 151 LEU A C 1
ATOM 1146 O O . LEU A 1 151 ? 0.530 -3.392 1.405 1.00 89.38 151 LEU A O 1
ATOM 1150 N N . MET A 1 152 ? 1.704 -4.951 2.492 1.00 90.81 152 MET A N 1
ATOM 1151 C CA . MET A 1 152 ? 2.234 -4.034 3.498 1.00 90.81 152 MET A CA 1
ATOM 1152 C C . MET A 1 152 ? 3.719 -4.271 3.762 1.00 90.81 152 MET A C 1
ATOM 1154 O O . MET A 1 152 ? 4.211 -5.392 3.622 1.00 90.81 152 MET A O 1
ATOM 1158 N N . GLY A 1 153 ? 4.420 -3.194 4.116 1.00 92.94 153 GLY A N 1
ATOM 1159 C CA . GLY A 1 153 ? 5.808 -3.241 4.573 1.00 92.94 153 GLY A CA 1
ATOM 1160 C C . GLY A 1 153 ? 5.953 -3.875 5.956 1.00 92.94 153 GLY A C 1
ATOM 1161 O O . GLY A 1 153 ? 4.965 -4.048 6.672 1.00 92.94 153 GLY A O 1
ATOM 1162 N N . GLU A 1 154 ? 7.194 -4.193 6.321 1.00 94.62 154 GLU A N 1
ATOM 1163 C CA . GLU A 1 154 ? 7.547 -4.863 7.581 1.00 94.62 154 GLU A CA 1
ATOM 1164 C C . GLU A 1 154 ? 7.087 -4.059 8.793 1.00 94.62 154 GLU A C 1
ATOM 1166 O O . GLU A 1 154 ? 6.303 -4.558 9.591 1.00 94.62 154 GLU A O 1
ATOM 1171 N N . ASP A 1 155 ? 7.425 -2.770 8.848 1.00 92.56 155 ASP A N 1
ATOM 1172 C CA . ASP A 1 155 ? 7.044 -1.900 9.965 1.00 92.56 155 ASP A CA 1
ATOM 1173 C C . ASP A 1 155 ? 5.517 -1.751 10.115 1.00 92.56 155 ASP A C 1
ATOM 1175 O O . ASP A 1 155 ? 4.999 -1.624 11.227 1.00 92.56 155 ASP A O 1
ATOM 1179 N N . THR A 1 156 ? 4.767 -1.810 9.008 1.00 93.81 156 THR A N 1
ATOM 1180 C CA . THR A 1 156 ? 3.295 -1.843 9.042 1.00 93.81 156 THR A CA 1
ATOM 1181 C C . THR A 1 156 ? 2.795 -3.157 9.637 1.00 93.81 156 THR A C 1
ATOM 1183 O O . THR A 1 156 ? 1.914 -3.151 10.500 1.00 93.81 156 THR A O 1
ATOM 1186 N N . PHE A 1 157 ? 3.341 -4.284 9.172 1.00 97.00 157 PHE A N 1
ATOM 1187 C CA . PHE A 1 157 ? 2.988 -5.620 9.645 1.00 97.00 157 PHE A CA 1
ATOM 1188 C C . PHE A 1 157 ? 3.297 -5.781 11.137 1.00 97.00 157 PHE A C 1
ATOM 1190 O O . PHE A 1 157 ? 2.416 -6.169 11.907 1.00 97.00 157 PHE A O 1
ATOM 1197 N N . ASP A 1 158 ? 4.505 -5.416 11.555 1.00 97.75 158 ASP A N 1
ATOM 1198 C CA . ASP A 1 158 ? 4.961 -5.514 12.937 1.00 97.75 158 ASP A CA 1
ATOM 1199 C C . ASP A 1 158 ? 4.086 -4.677 13.860 1.00 97.75 158 ASP A C 1
ATOM 1201 O O . ASP A 1 158 ? 3.647 -5.162 14.905 1.00 97.75 158 ASP A O 1
ATOM 1205 N N . TYR A 1 159 ? 3.736 -3.455 13.449 1.00 96.69 159 TYR A N 1
ATOM 1206 C CA . TYR A 1 159 ? 2.810 -2.621 14.206 1.00 96.69 159 TYR A CA 1
ATOM 1207 C C . TYR A 1 159 ? 1.431 -3.282 14.352 1.00 96.69 159 TYR A C 1
ATOM 1209 O O . TYR A 1 159 ? 0.873 -3.325 15.453 1.00 96.69 159 TYR A O 1
ATOM 1217 N N . ILE A 1 160 ? 0.882 -3.844 13.268 1.00 97.62 160 ILE A N 1
ATOM 1218 C CA . ILE A 1 160 ? -0.415 -4.540 13.276 1.00 97.62 160 ILE A CA 1
ATOM 1219 C C . ILE A 1 160 ? -0.398 -5.743 14.228 1.00 97.62 160 ILE A C 1
ATOM 1221 O O . ILE A 1 160 ? -1.336 -5.920 15.014 1.00 97.62 160 ILE A O 1
ATOM 1225 N N . VAL A 1 161 ? 0.657 -6.557 14.180 1.00 97.94 161 VAL A N 1
ATOM 1226 C CA . VAL A 1 161 ? 0.820 -7.740 15.034 1.00 97.94 161 VAL A CA 1
ATOM 1227 C C . VAL A 1 161 ? 1.033 -7.339 16.490 1.00 97.94 161 VAL A C 1
ATOM 1229 O O . VAL A 1 161 ? 0.339 -7.857 17.366 1.00 97.94 161 VAL A O 1
ATOM 1232 N N . GLN A 1 162 ? 1.913 -6.371 16.755 1.00 97.81 162 GLN A N 1
ATOM 1233 C CA . GLN A 1 162 ? 2.213 -5.875 18.098 1.00 97.81 162 GLN A CA 1
ATOM 1234 C C . GLN A 1 162 ? 0.980 -5.262 18.773 1.00 97.81 162 GLN A C 1
ATOM 1236 O O . GLN A 1 162 ? 0.753 -5.477 19.963 1.00 97.81 162 GLN A O 1
ATOM 1241 N N . LYS A 1 163 ? 0.161 -4.511 18.025 1.00 97.44 163 LYS A N 1
ATOM 1242 C CA . LYS A 1 163 ? -1.108 -3.950 18.519 1.00 97.44 163 LYS A CA 1
ATOM 1243 C C . LYS A 1 163 ? -2.260 -4.956 18.510 1.00 97.44 163 LYS A C 1
ATOM 1245 O O . LYS A 1 163 ? -3.346 -4.623 18.973 1.00 97.44 163 LYS A O 1
ATOM 1250 N N . GLN A 1 164 ? -2.034 -6.164 17.990 1.00 97.19 164 GLN A N 1
ATOM 1251 C CA . GLN A 1 164 ? -3.030 -7.224 17.820 1.00 97.19 164 GLN A CA 1
ATOM 1252 C C . GLN A 1 164 ? -4.258 -6.800 16.997 1.00 97.19 164 GLN A C 1
ATOM 1254 O O . GLN A 1 164 ? -5.343 -7.347 17.160 1.00 97.19 164 GLN A O 1
ATOM 1259 N N . VAL A 1 165 ? -4.104 -5.843 16.078 1.00 97.31 165 VAL A N 1
ATOM 1260 C CA . VAL A 1 165 ? -5.213 -5.299 15.267 1.00 97.31 165 VAL A CA 1
ATOM 1261 C C . VAL A 1 165 ? -5.441 -6.055 13.951 1.00 97.31 165 VAL A C 1
ATOM 1263 O O . VAL A 1 165 ? -6.274 -5.646 13.141 1.00 97.31 165 VAL A O 1
ATOM 1266 N N . TYR A 1 166 ? -4.765 -7.192 13.750 1.00 96.88 166 TYR A N 1
ATOM 1267 C CA . TYR A 1 166 ? -5.004 -8.119 12.631 1.00 96.88 166 TYR A CA 1
ATOM 1268 C C . TYR A 1 166 ? -6.369 -8.832 12.705 1.00 96.88 166 TYR A C 1
ATOM 1270 O O . TYR A 1 166 ? -6.796 -9.463 11.740 1.00 96.88 166 TYR A O 1
ATOM 1278 N N . ASN A 1 167 ? -7.085 -8.726 13.827 1.00 97.31 167 ASN A N 1
ATOM 1279 C CA . ASN A 1 167 ? -8.455 -9.209 13.972 1.00 97.31 167 ASN A CA 1
ATOM 1280 C C . ASN A 1 167 ? -9.371 -8.133 14.578 1.00 97.31 167 ASN A C 1
ATOM 1282 O O . ASN A 1 167 ? -8.922 -7.137 15.154 1.00 97.31 167 ASN A O 1
ATOM 1286 N N . VAL A 1 168 ? -10.684 -8.323 14.431 1.00 96.31 168 VAL A N 1
ATOM 1287 C CA . VAL A 1 168 ? -11.671 -7.328 14.879 1.00 96.31 168 VAL A CA 1
ATOM 1288 C C . VAL A 1 168 ? -11.731 -7.244 16.407 1.00 96.31 168 VAL A C 1
ATOM 1290 O O . VAL A 1 168 ? -12.015 -6.176 16.945 1.00 96.31 168 VAL A O 1
ATOM 1293 N N . ASN A 1 169 ? -11.410 -8.323 17.128 1.00 97.00 169 ASN A N 1
ATOM 1294 C CA . ASN A 1 169 ? -11.362 -8.322 18.592 1.00 97.00 169 ASN A CA 1
ATOM 1295 C C . ASN A 1 169 ? -10.319 -7.322 19.110 1.00 97.00 169 ASN A C 1
ATOM 1297 O O . ASN A 1 169 ? -10.635 -6.531 19.999 1.00 97.00 169 ASN A O 1
ATOM 1301 N N . GLY A 1 170 ? -9.120 -7.301 18.520 1.00 97.31 170 GLY A N 1
ATOM 1302 C CA . GLY A 1 170 ? -8.082 -6.328 18.856 1.00 97.31 170 GLY A CA 1
ATOM 1303 C C . GLY A 1 170 ? -8.458 -4.903 18.459 1.00 97.31 170 GLY A C 1
ATOM 1304 O O . GLY A 1 170 ? -8.303 -3.982 19.257 1.00 97.31 170 GLY A O 1
ATOM 1305 N N . GLN A 1 171 ? -9.072 -4.711 17.286 1.00 96.94 171 GLN A N 1
ATOM 1306 C CA . GLN A 1 171 ? -9.593 -3.393 16.890 1.00 96.94 171 GLN A CA 1
ATOM 1307 C C . GLN A 1 171 ? -10.704 -2.894 17.834 1.00 96.94 171 GLN A C 1
ATOM 1309 O O . GLN A 1 171 ? -10.774 -1.708 18.153 1.00 96.94 171 GLN A O 1
ATOM 1314 N N . ALA A 1 172 ? -11.552 -3.792 18.341 1.00 96.69 172 ALA A N 1
ATOM 1315 C CA . ALA A 1 172 ? -12.586 -3.489 19.330 1.00 96.69 172 ALA A CA 1
ATOM 1316 C C . ALA A 1 172 ? -12.047 -3.233 20.740 1.00 96.69 172 ALA A C 1
ATOM 1318 O O . ALA A 1 172 ? -12.771 -2.661 21.559 1.00 96.69 172 ALA A O 1
ATOM 1319 N N . ALA A 1 173 ? -10.810 -3.634 21.023 1.00 96.31 173 ALA A N 1
ATOM 1320 C CA . ALA A 1 173 ? -10.123 -3.352 22.276 1.00 96.31 173 ALA A CA 1
ATOM 1321 C C . ALA A 1 173 ? -9.390 -1.998 22.272 1.00 96.31 173 ALA A C 1
ATOM 1323 O O . ALA A 1 173 ? -8.904 -1.576 23.321 1.00 96.31 173 ALA A O 1
ATOM 1324 N N . LEU A 1 174 ? -9.323 -1.300 21.130 1.00 96.25 174 LEU A N 1
ATOM 1325 C CA . LEU A 1 174 ? -8.672 0.005 21.035 1.00 96.25 174 LEU A CA 1
ATOM 1326 C C . LEU A 1 174 ? -9.331 1.033 21.963 1.00 96.25 174 LEU A C 1
ATOM 1328 O O . LEU A 1 174 ? -10.539 1.273 21.913 1.00 96.25 174 LEU A O 1
ATOM 1332 N N . THR A 1 175 ? -8.503 1.688 22.770 1.00 94.69 175 THR A N 1
ATOM 1333 C CA . THR A 1 175 ? -8.885 2.804 23.650 1.00 94.69 175 THR A CA 1
ATOM 1334 C C . THR A 1 175 ? -8.422 4.160 23.115 1.00 94.69 175 THR A C 1
ATOM 1336 O O . THR A 1 175 ? -8.779 5.195 23.672 1.00 94.69 175 THR A O 1
ATOM 1339 N N . SER A 1 176 ? -7.632 4.155 22.041 1.00 94.88 176 SER A N 1
ATOM 1340 C CA . SER A 1 176 ? -7.099 5.337 21.375 1.00 94.88 176 SER A CA 1
ATOM 1341 C C . SER A 1 176 ? -6.914 5.081 19.881 1.00 94.88 176 SER A C 1
ATOM 1343 O O . SER A 1 176 ? -6.944 3.939 19.415 1.00 94.88 176 SER A O 1
ATOM 1345 N N . ASN A 1 177 ? -6.659 6.158 19.139 1.00 94.94 177 ASN A N 1
ATOM 1346 C CA . ASN A 1 177 ? -6.219 6.090 17.750 1.00 94.94 177 ASN A CA 1
ATOM 1347 C C . ASN A 1 177 ? -4.935 5.258 17.615 1.00 94.94 177 ASN A C 1
ATOM 1349 O O . ASN A 1 177 ? -4.085 5.258 18.513 1.00 94.94 177 ASN A O 1
ATOM 1353 N N . LEU A 1 178 ? -4.794 4.595 16.471 1.00 93.88 178 LEU A N 1
ATOM 1354 C CA . LEU A 1 178 ? -3.515 4.070 16.015 1.00 93.88 178 LEU A CA 1
ATOM 1355 C C . LEU A 1 178 ? -2.633 5.219 15.512 1.00 93.88 178 LEU A C 1
ATOM 1357 O O . LEU A 1 178 ? -3.132 6.258 15.084 1.00 93.88 178 LEU A O 1
ATOM 1361 N N . ALA A 1 179 ? -1.328 5.004 15.599 1.00 91.12 179 ALA A N 1
ATOM 1362 C CA . ALA A 1 179 ? -0.281 5.886 15.102 1.00 91.12 179 ALA A CA 1
ATOM 1363 C C . ALA A 1 179 ? 0.858 4.986 14.620 1.00 91.12 179 ALA A C 1
ATOM 1365 O O . ALA A 1 179 ? 1.636 4.481 15.437 1.00 91.12 179 ALA A O 1
ATOM 1366 N N . PHE A 1 180 ? 0.857 4.691 13.327 1.00 88.25 180 PHE A N 1
ATOM 1367 C CA . PHE A 1 180 ? 1.838 3.837 12.681 1.00 88.25 180 PHE A CA 1
ATOM 1368 C C . PHE A 1 180 ? 3.199 4.545 12.634 1.00 88.25 180 PHE A C 1
ATOM 1370 O O . PHE A 1 180 ? 3.272 5.778 12.673 1.00 88.25 180 PHE A O 1
ATOM 1377 N N . PRO A 1 181 ? 4.307 3.787 12.582 1.00 87.75 181 PRO A N 1
ATOM 1378 C CA . PRO A 1 181 ? 5.620 4.385 12.398 1.00 87.75 181 PRO A CA 1
ATOM 1379 C C . PRO A 1 181 ? 5.676 5.139 11.066 1.00 87.75 181 PRO A C 1
ATOM 1381 O O . PRO A 1 181 ? 5.022 4.769 10.093 1.00 87.75 181 PRO A O 1
ATOM 1384 N N . SER A 1 182 ? 6.513 6.177 10.994 1.00 82.00 182 SER A N 1
ATOM 1385 C CA . SER A 1 182 ? 6.697 6.970 9.770 1.00 82.00 182 SER A CA 1
ATOM 1386 C C . SER A 1 182 ? 7.177 6.151 8.575 1.00 82.00 182 SER A C 1
ATOM 1388 O O . SER A 1 182 ? 7.086 6.638 7.460 1.00 82.00 182 SER A O 1
ATOM 1390 N N . THR A 1 183 ? 7.706 4.954 8.820 1.00 86.06 183 THR A N 1
ATOM 1391 C CA . THR A 1 183 ? 8.201 3.962 7.862 1.00 86.06 183 THR A CA 1
ATOM 1392 C C . THR A 1 183 ? 7.149 2.914 7.486 1.00 86.06 183 THR A C 1
ATOM 1394 O O . THR A 1 183 ? 7.474 1.916 6.851 1.00 86.06 183 THR A O 1
ATOM 1397 N N . ALA A 1 184 ? 5.881 3.109 7.856 1.00 87.69 184 ALA A N 1
ATOM 1398 C CA . ALA A 1 184 ? 4.795 2.242 7.426 1.00 87.69 184 ALA A CA 1
ATOM 1399 C C . ALA A 1 184 ? 4.491 2.426 5.928 1.00 87.69 184 ALA A C 1
ATOM 1401 O O . ALA A 1 184 ? 4.324 3.541 5.435 1.00 87.69 184 ALA A O 1
ATOM 1402 N N . TRP A 1 185 ? 4.373 1.305 5.217 1.00 86.44 185 TRP A N 1
ATOM 1403 C CA . TRP A 1 185 ? 3.951 1.234 3.818 1.00 86.44 185 TRP A CA 1
ATOM 1404 C C . TRP A 1 185 ? 2.742 0.318 3.658 1.00 86.44 185 TRP A C 1
ATOM 1406 O O . TRP A 1 185 ? 2.698 -0.780 4.220 1.00 86.44 185 TRP A O 1
ATOM 1416 N N . GLU A 1 186 ? 1.802 0.737 2.821 1.00 85.25 186 GLU A N 1
ATOM 1417 C CA . GLU A 1 186 ? 0.722 -0.092 2.287 1.00 85.25 186 GLU A CA 1
ATOM 1418 C C . GLU A 1 186 ? 0.729 0.079 0.773 1.00 85.25 186 GLU A C 1
ATOM 1420 O O . GLU A 1 186 ? 0.632 1.199 0.298 1.00 85.25 186 GLU A O 1
ATOM 1425 N N . LEU A 1 187 ? 0.858 -1.010 0.020 1.00 84.69 187 LEU A N 1
ATOM 1426 C CA . LEU A 1 187 ? 0.855 -1.030 -1.438 1.00 84.69 187 LEU A CA 1
ATOM 1427 C C . LEU A 1 187 ? -0.427 -1.672 -1.938 1.00 84.69 187 LEU A C 1
ATOM 1429 O O . LEU A 1 187 ? -0.746 -2.786 -1.533 1.00 84.69 187 LEU A O 1
ATOM 1433 N N . LYS A 1 188 ? -1.122 -1.038 -2.888 1.00 81.69 188 LYS A N 1
ATOM 1434 C CA . LYS A 1 188 ? -2.149 -1.738 -3.671 1.00 81.69 188 LYS A CA 1
ATOM 1435 C C . LYS A 1 188 ? -1.836 -1.769 -5.158 1.00 81.69 188 LYS A C 1
ATOM 1437 O O . LYS A 1 188 ? -1.609 -0.756 -5.816 1.00 81.69 188 LYS A O 1
ATOM 1442 N N . ALA A 1 189 ? -1.841 -2.987 -5.681 1.00 77.56 189 ALA A N 1
ATOM 1443 C CA . ALA A 1 189 ? -1.739 -3.283 -7.097 1.00 77.56 189 ALA A CA 1
ATOM 1444 C C . ALA A 1 189 ? -3.144 -3.589 -7.613 1.00 77.56 189 ALA A C 1
ATOM 1446 O O . ALA A 1 189 ? -3.837 -4.434 -7.051 1.00 77.56 189 ALA A O 1
ATOM 1447 N N . ALA A 1 190 ? -3.583 -2.893 -8.657 1.00 73.88 190 ALA A N 1
ATOM 1448 C CA . ALA A 1 190 ? -4.887 -3.094 -9.276 1.00 73.88 190 ALA A CA 1
ATOM 1449 C C . ALA A 1 190 ? -4.727 -3.169 -10.796 1.00 73.88 190 ALA A C 1
ATOM 1451 O O . ALA A 1 190 ? -3.902 -2.464 -11.380 1.00 73.88 190 ALA A O 1
ATOM 1452 N N . TRP A 1 191 ? -5.521 -4.025 -11.434 1.00 66.69 191 TRP A N 1
ATOM 1453 C CA . TRP A 1 191 ? -5.457 -4.260 -12.875 1.00 66.69 191 TRP A CA 1
ATOM 1454 C C . TRP A 1 191 ? -6.599 -3.513 -13.556 1.00 66.69 191 TRP A C 1
ATOM 1456 O O . TRP A 1 191 ? -7.737 -3.973 -13.574 1.00 66.69 191 TRP A O 1
ATOM 1466 N N . LEU A 1 192 ? -6.283 -2.313 -14.045 1.00 61.97 192 LEU A N 1
ATOM 1467 C CA . LEU A 1 192 ? -7.248 -1.278 -14.410 1.00 61.97 192 LEU A CA 1
ATOM 1468 C C . LEU A 1 192 ? -6.760 -0.389 -15.560 1.00 61.97 192 LEU A C 1
ATOM 1470 O O . LEU A 1 192 ? -5.556 -0.267 -15.786 1.00 61.97 192 LEU A O 1
ATOM 1474 N N . ASN A 1 193 ? -7.697 0.278 -16.242 1.00 49.44 193 ASN A N 1
ATOM 1475 C CA . ASN A 1 193 ? -7.417 1.273 -17.282 1.00 49.44 193 ASN A CA 1
ATOM 1476 C C . ASN A 1 193 ? -7.738 2.692 -16.796 1.00 49.44 193 ASN A C 1
ATOM 1478 O O . ASN A 1 193 ? -8.911 3.045 -16.761 1.00 49.44 193 ASN A O 1
ATOM 1482 N N . SER A 1 194 ? -6.724 3.504 -16.488 1.00 56.19 194 SER A N 1
ATOM 1483 C CA . SER A 1 194 ? -6.878 4.817 -15.841 1.00 56.19 194 SER A CA 1
ATOM 1484 C C . SER A 1 194 ? -7.300 5.963 -16.777 1.00 56.19 194 SER A C 1
ATOM 1486 O O . SER A 1 194 ? -7.350 5.830 -17.998 1.00 56.19 194 SER A O 1
ATOM 1488 N N . THR A 1 195 ? -7.556 7.133 -16.182 1.00 53.16 195 THR A N 1
ATOM 1489 C CA . THR A 1 195 ? -7.872 8.406 -16.855 1.00 53.16 195 THR A CA 1
ATOM 1490 C C . THR A 1 195 ? -6.670 9.160 -17.435 1.00 53.16 195 THR A C 1
ATOM 1492 O O . THR A 1 195 ? -6.823 10.294 -17.879 1.00 53.16 195 THR A O 1
ATOM 1495 N N . GLY A 1 196 ? -5.489 8.539 -17.480 1.00 64.62 196 GLY A N 1
ATOM 1496 C CA . GLY A 1 196 ? -4.273 9.146 -18.022 1.00 64.62 196 GLY A CA 1
ATOM 1497 C C . GLY A 1 196 ? -3.563 10.115 -17.058 1.00 64.62 196 GLY A C 1
ATOM 1498 O O . GLY A 1 196 ? -4.104 10.458 -16.005 1.00 64.62 196 GLY A O 1
ATOM 1499 N N . PRO A 1 197 ? -2.314 10.499 -17.375 1.00 76.88 197 PRO A N 1
ATOM 1500 C CA . PRO A 1 197 ? -1.429 11.207 -16.452 1.00 76.88 197 PRO A CA 1
ATOM 1501 C C . PRO A 1 197 ? -1.628 12.720 -16.355 1.00 76.88 197 PRO A C 1
ATOM 1503 O O . PRO A 1 197 ? -1.937 13.375 -17.351 1.00 76.88 197 PRO A O 1
ATOM 1506 N N . THR A 1 198 ? -1.382 13.290 -15.167 1.00 77.69 198 THR A N 1
ATOM 1507 C CA . THR A 1 198 ? -1.305 14.746 -14.958 1.00 77.69 198 THR A CA 1
ATOM 1508 C C . THR A 1 198 ? -0.166 15.355 -15.788 1.00 77.69 198 THR A C 1
ATOM 1510 O O . THR A 1 198 ? 0.794 14.656 -16.119 1.00 77.69 198 THR A O 1
ATOM 1513 N N . PRO A 1 199 ? -0.205 16.665 -16.103 1.00 84.50 199 PRO A N 1
ATOM 1514 C CA . PRO A 1 199 ? 0.872 17.314 -16.859 1.00 84.50 199 PRO A CA 1
ATOM 1515 C C . PRO A 1 199 ? 2.267 17.160 -16.225 1.00 84.50 199 PRO A C 1
ATOM 1517 O O . PRO A 1 199 ? 3.247 16.912 -16.930 1.00 84.50 199 PRO A O 1
ATOM 1520 N N . ALA A 1 200 ? 2.359 17.246 -14.893 1.00 83.81 200 ALA A N 1
ATOM 1521 C CA . ALA A 1 200 ? 3.612 17.025 -14.169 1.00 83.81 200 ALA A CA 1
ATOM 1522 C C . ALA A 1 200 ? 4.117 15.584 -14.360 1.00 83.81 200 ALA A C 1
ATOM 1524 O O . ALA A 1 200 ? 5.275 15.358 -14.718 1.00 83.81 200 ALA A O 1
ATOM 1525 N N . ALA A 1 201 ? 3.217 14.607 -14.233 1.00 84.69 201 ALA A N 1
ATOM 1526 C CA . ALA A 1 201 ? 3.563 13.203 -14.373 1.00 84.69 201 ALA A CA 1
ATOM 1527 C C . ALA A 1 201 ? 3.939 12.822 -15.818 1.00 84.69 201 ALA A C 1
ATOM 1529 O O . ALA A 1 201 ? 4.863 12.039 -16.014 1.00 84.69 201 ALA A O 1
ATOM 1530 N N . GLN A 1 202 ? 3.327 13.437 -16.839 1.00 87.81 202 GLN A N 1
ATOM 1531 C CA . GLN A 1 202 ? 3.709 13.261 -18.253 1.00 87.81 202 GLN A CA 1
ATOM 1532 C C . GLN A 1 202 ? 5.179 13.610 -18.518 1.00 87.81 202 GLN A C 1
ATOM 1534 O O . GLN A 1 202 ? 5.874 12.894 -19.248 1.00 87.81 202 GLN A O 1
ATOM 1539 N N . THR A 1 203 ? 5.653 14.695 -17.903 1.00 89.19 203 THR A N 1
ATOM 1540 C CA . THR A 1 203 ? 7.045 15.140 -18.039 1.00 89.19 203 THR A CA 1
ATOM 1541 C C . THR A 1 203 ? 7.990 14.107 -17.430 1.00 89.19 203 THR A C 1
ATOM 1543 O O . THR A 1 203 ? 8.934 13.673 -18.089 1.00 89.19 203 THR A O 1
ATOM 1546 N N . ALA A 1 204 ? 7.694 13.638 -16.213 1.00 89.94 204 ALA A N 1
ATOM 1547 C CA . ALA A 1 204 ? 8.487 12.602 -15.557 1.00 89.94 204 ALA A CA 1
ATOM 1548 C C . ALA A 1 204 ? 8.467 11.272 -16.334 1.00 89.94 204 ALA A C 1
ATOM 1550 O O . ALA A 1 204 ? 9.518 10.669 -16.540 1.00 89.94 204 ALA A O 1
ATOM 1551 N N . ASN A 1 205 ? 7.304 10.850 -16.840 1.00 89.56 205 ASN A N 1
ATOM 1552 C CA . ASN A 1 205 ? 7.156 9.616 -17.619 1.00 89.56 205 ASN A CA 1
ATOM 1553 C C . ASN A 1 205 ? 8.098 9.576 -18.812 1.00 89.56 205 ASN A C 1
ATOM 1555 O O . ASN A 1 205 ? 8.802 8.589 -18.991 1.00 89.56 205 ASN A O 1
ATOM 1559 N N . THR A 1 206 ? 8.149 10.656 -19.592 1.00 91.00 206 THR A N 1
ATOM 1560 C CA . THR A 1 206 ? 8.995 10.718 -20.791 1.00 91.00 206 THR A CA 1
ATOM 1561 C C . THR A 1 206 ? 10.463 10.448 -20.447 1.00 91.00 206 THR A C 1
ATOM 1563 O O . THR A 1 206 ? 11.122 9.654 -21.117 1.00 91.00 206 THR A O 1
ATOM 1566 N N . THR A 1 207 ? 10.960 11.050 -19.364 1.00 90.44 207 THR A N 1
ATOM 1567 C CA . THR A 1 207 ? 12.338 10.860 -18.895 1.00 90.44 207 THR A CA 1
ATOM 1568 C C . THR A 1 207 ? 12.569 9.436 -18.382 1.00 90.44 207 THR A C 1
ATOM 1570 O O . THR A 1 207 ? 13.517 8.774 -18.800 1.00 90.44 207 THR A O 1
ATOM 1573 N N . PHE A 1 208 ? 11.707 8.931 -17.495 1.00 89.94 208 PHE A N 1
ATOM 1574 C CA . PHE A 1 208 ? 11.909 7.626 -16.857 1.00 89.94 208 PHE A CA 1
ATOM 1575 C C . PHE A 1 208 ? 11.706 6.448 -17.806 1.00 89.94 208 PHE A C 1
ATOM 1577 O O . PHE A 1 208 ? 12.472 5.494 -17.749 1.00 89.94 208 PHE A O 1
ATOM 1584 N N . GLN A 1 209 ? 10.745 6.517 -18.723 1.00 89.06 209 GLN A N 1
ATOM 1585 C CA . GLN A 1 209 ? 10.548 5.472 -19.730 1.00 89.06 209 GLN A CA 1
ATOM 1586 C C . GLN A 1 209 ? 11.738 5.373 -20.695 1.00 89.06 209 GLN A C 1
ATOM 1588 O O . GLN A 1 209 ? 12.057 4.279 -21.154 1.00 89.06 209 GLN A O 1
ATOM 1593 N N . ALA A 1 210 ? 12.414 6.494 -20.980 1.00 90.31 210 ALA A N 1
ATOM 1594 C CA . ALA A 1 210 ? 13.649 6.495 -21.760 1.00 90.31 210 ALA A CA 1
ATOM 1595 C C . ALA A 1 210 ? 14.833 5.900 -20.975 1.00 90.31 210 ALA A C 1
ATOM 1597 O O . ALA A 1 210 ? 15.635 5.170 -21.551 1.00 90.31 210 ALA A O 1
ATOM 1598 N N . MET A 1 211 ? 14.930 6.181 -19.668 1.00 90.00 211 MET A N 1
ATOM 1599 C CA . MET A 1 211 ? 15.975 5.623 -18.794 1.00 90.00 211 MET A CA 1
ATOM 1600 C C . MET A 1 211 ? 15.775 4.132 -18.488 1.00 90.00 211 MET A C 1
ATOM 1602 O O . MET A 1 211 ? 16.756 3.411 -18.341 1.00 90.00 211 MET A O 1
ATOM 1606 N N . TYR A 1 212 ? 14.523 3.668 -18.417 1.00 88.38 212 TYR A N 1
ATOM 1607 C CA . TYR A 1 212 ? 14.157 2.293 -18.072 1.00 88.38 212 TYR A CA 1
ATOM 1608 C C . TYR A 1 212 ? 13.250 1.677 -19.151 1.00 88.38 212 TYR A C 1
ATOM 1610 O O . TYR A 1 212 ? 12.041 1.544 -18.937 1.00 88.38 212 TYR A O 1
ATOM 1618 N N . PRO A 1 213 ? 13.800 1.252 -20.306 1.00 88.19 213 PRO A N 1
ATOM 1619 C CA . PRO A 1 213 ? 13.008 0.732 -21.423 1.00 88.19 213 PRO A CA 1
ATOM 1620 C C . PRO A 1 213 ? 12.106 -0.456 -21.057 1.00 88.19 213 PRO A C 1
ATOM 1622 O O . PRO A 1 213 ? 10.978 -0.553 -21.542 1.00 88.19 213 PRO A O 1
ATOM 1625 N N . ALA A 1 214 ? 12.552 -1.328 -20.147 1.00 85.88 214 ALA A N 1
ATOM 1626 C CA . ALA A 1 214 ? 11.756 -2.447 -19.640 1.00 85.88 214 ALA A CA 1
ATOM 1627 C C . ALA A 1 214 ? 10.512 -1.995 -18.843 1.00 85.88 214 ALA A C 1
ATOM 1629 O O . ALA A 1 214 ? 9.502 -2.700 -18.801 1.00 85.88 214 ALA A O 1
ATOM 1630 N N . LEU A 1 215 ? 10.543 -0.785 -18.275 1.00 85.00 215 LEU A N 1
ATOM 1631 C CA . LEU A 1 215 ? 9.423 -0.144 -17.585 1.00 85.00 215 LEU A CA 1
ATOM 1632 C C . LEU A 1 215 ? 8.675 0.865 -18.478 1.00 85.00 215 LEU A C 1
ATOM 1634 O O . LEU A 1 215 ? 7.743 1.518 -18.011 1.00 85.00 215 LEU A O 1
ATOM 1638 N N . ALA A 1 216 ? 9.002 0.970 -19.772 1.00 85.12 216 ALA A N 1
ATOM 1639 C CA . ALA A 1 216 ? 8.402 1.960 -20.673 1.00 85.12 216 ALA A CA 1
ATOM 1640 C C . ALA A 1 216 ? 6.889 1.775 -20.893 1.00 85.12 216 ALA A C 1
ATOM 1642 O O . ALA A 1 216 ? 6.203 2.677 -21.369 1.00 85.12 216 ALA A O 1
ATOM 1643 N N . GLN A 1 217 ? 6.348 0.603 -20.547 1.00 81.56 217 GLN A N 1
ATOM 1644 C CA . GLN A 1 217 ? 4.909 0.348 -20.606 1.00 81.56 217 GLN A CA 1
ATOM 1645 C C . GLN A 1 217 ? 4.137 1.022 -19.464 1.00 81.56 217 GLN A C 1
ATOM 1647 O O . GLN A 1 217 ? 2.913 1.072 -19.552 1.00 81.56 217 GLN A O 1
ATOM 1652 N N . TYR A 1 218 ? 4.820 1.522 -18.428 1.00 81.69 218 TYR A N 1
ATOM 1653 C CA . TYR A 1 218 ? 4.254 2.140 -17.228 1.00 81.69 218 TYR A CA 1
ATOM 1654 C C . TYR A 1 218 ? 4.361 3.674 -17.258 1.00 81.69 218 TYR A C 1
ATOM 1656 O O . TYR A 1 218 ? 5.331 4.216 -17.768 1.00 81.69 218 TYR A O 1
ATOM 1664 N N . GLU A 1 219 ? 3.387 4.383 -16.696 1.00 81.12 219 GLU A N 1
ATOM 1665 C CA . GLU A 1 219 ? 3.219 5.841 -16.730 1.00 81.12 219 GLU A CA 1
ATOM 1666 C C . GLU A 1 219 ? 2.709 6.333 -15.384 1.00 81.12 219 GLU A C 1
ATOM 1668 O O . GLU A 1 219 ? 1.572 6.053 -15.042 1.00 81.12 219 GLU A O 1
ATOM 1673 N N . LEU A 1 220 ? 3.459 7.163 -14.669 1.00 82.56 220 LEU A N 1
ATOM 1674 C CA . LEU A 1 220 ? 2.934 7.977 -13.579 1.00 82.56 220 LEU A CA 1
ATOM 1675 C C . LEU A 1 220 ? 1.710 8.786 -14.001 1.00 82.56 220 LEU A C 1
ATOM 1677 O O . LEU A 1 220 ? 1.785 9.611 -14.896 1.00 82.56 220 LEU A O 1
ATOM 1681 N N . ILE A 1 221 ? 0.585 8.518 -13.349 1.00 78.81 221 ILE A N 1
ATOM 1682 C CA . ILE A 1 221 ? -0.670 9.245 -13.354 1.00 78.81 221 ILE A CA 1
ATOM 1683 C C . ILE A 1 221 ? -0.580 10.503 -12.520 1.00 78.81 221 ILE A C 1
ATOM 1685 O O . ILE A 1 221 ? -1.031 11.549 -12.966 1.00 78.81 221 ILE A O 1
ATOM 1689 N N . GLY A 1 222 ? -0.016 10.412 -11.324 1.00 77.12 222 GLY A N 1
ATOM 1690 C CA . GLY A 1 222 ? 0.106 11.557 -10.440 1.00 77.12 222 GLY A CA 1
ATOM 1691 C C . GLY A 1 222 ? 0.515 11.161 -9.035 1.00 77.12 222 GLY A C 1
ATOM 1692 O O . GLY A 1 222 ? 0.402 9.996 -8.636 1.00 77.12 222 GLY A O 1
ATOM 1693 N N . THR A 1 223 ? 0.960 12.167 -8.301 1.00 79.56 223 THR A N 1
ATOM 1694 C CA . THR A 1 223 ? 1.475 12.040 -6.946 1.00 79.56 223 THR A CA 1
ATOM 1695 C C . THR A 1 223 ? 0.684 12.957 -6.022 1.00 79.56 223 THR A C 1
ATOM 1697 O O . THR A 1 223 ? 0.359 14.082 -6.401 1.00 79.56 223 THR A O 1
ATOM 1700 N N . GLN A 1 224 ? 0.358 12.478 -4.820 1.00 74.94 224 GLN A N 1
ATOM 1701 C CA . GLN A 1 224 ? -0.281 13.290 -3.786 1.00 74.94 224 GLN A CA 1
ATOM 1702 C C . GLN A 1 224 ? 0.562 13.267 -2.512 1.00 74.94 224 GLN A C 1
ATOM 1704 O O . GLN A 1 224 ? 0.883 12.198 -2.001 1.00 74.94 224 GLN A O 1
ATOM 1709 N N . SER A 1 225 ? 0.872 14.443 -1.970 1.00 73.75 225 SER A N 1
ATOM 1710 C CA . SER A 1 225 ? 1.519 14.607 -0.656 1.00 73.75 225 SER A CA 1
ATOM 1711 C C . SER A 1 225 ? 0.774 15.531 0.293 1.00 73.75 225 SER A C 1
ATOM 1713 O O . SER A 1 225 ? 1.152 15.658 1.452 1.00 73.75 225 SER A O 1
ATOM 1715 N N . GLU A 1 226 ? -0.279 16.176 -0.196 1.00 67.31 226 GLU A N 1
ATOM 1716 C CA . GLU A 1 226 ? -1.111 17.108 0.549 1.00 67.31 226 GLU A CA 1
ATOM 1717 C C . GLU A 1 226 ? -2.580 16.851 0.203 1.00 67.31 226 GLU A C 1
ATOM 1719 O O . GLU A 1 226 ? -2.910 16.297 -0.850 1.00 67.31 226 GLU A O 1
ATOM 1724 N N . THR A 1 227 ? -3.503 17.270 1.068 1.00 62.97 227 THR A N 1
ATOM 1725 C CA . THR A 1 227 ? -4.949 17.140 0.818 1.00 62.97 227 THR A CA 1
ATOM 1726 C C . THR A 1 227 ? -5.448 18.031 -0.323 1.00 62.97 227 THR A C 1
ATOM 1728 O O . THR A 1 227 ? -6.545 17.797 -0.836 1.00 62.97 227 THR A O 1
ATOM 1731 N N . ASN A 1 228 ? -4.628 18.995 -0.751 1.00 62.41 228 ASN A N 1
ATOM 1732 C CA . ASN A 1 228 ? -4.829 19.904 -1.874 1.00 62.41 228 ASN A CA 1
ATOM 1733 C C . ASN A 1 228 ? -3.500 20.004 -2.666 1.00 62.41 228 ASN A C 1
ATOM 1735 O O . ASN A 1 228 ? -2.469 20.147 -2.021 1.00 62.41 228 ASN A O 1
ATOM 1739 N N . PRO A 1 229 ? -3.458 19.951 -4.011 1.00 57.41 229 PRO A N 1
ATOM 1740 C CA . PRO A 1 229 ? -4.569 19.940 -4.950 1.00 57.41 229 PRO A CA 1
ATOM 1741 C C . PRO A 1 229 ? -5.391 18.657 -4.876 1.00 57.41 229 PRO A C 1
ATOM 1743 O O . PRO A 1 229 ? -4.872 17.562 -4.669 1.00 57.41 229 PRO A O 1
ATOM 1746 N N . LYS A 1 230 ? -6.695 18.796 -5.117 1.00 63.12 230 LYS A N 1
ATOM 1747 C CA . LYS A 1 230 ? -7.507 17.654 -5.535 1.00 63.12 230 LYS A CA 1
ATOM 1748 C C . LYS A 1 230 ? -6.915 17.106 -6.826 1.00 63.12 230 LYS A C 1
ATOM 1750 O O . LYS A 1 230 ? -6.691 17.863 -7.772 1.00 63.12 230 LYS A O 1
ATOM 1755 N N . LEU A 1 231 ? -6.680 15.805 -6.882 1.00 61.41 231 LEU A N 1
ATOM 1756 C CA . LEU A 1 231 ? -6.208 15.192 -8.110 1.00 61.41 231 LEU A CA 1
ATOM 1757 C C . LEU A 1 231 ? -7.391 15.040 -9.072 1.00 61.41 231 LEU A C 1
ATOM 1759 O O . LEU A 1 231 ? -8.442 14.527 -8.694 1.00 61.41 231 LEU A O 1
ATOM 1763 N N . LEU A 1 232 ? -7.195 15.428 -10.338 1.00 49.88 232 LEU A N 1
ATOM 1764 C CA . LEU A 1 232 ? -8.096 15.093 -11.459 1.00 49.88 232 LEU A CA 1
ATOM 1765 C C . LEU A 1 232 ? -7.987 13.615 -11.874 1.00 49.88 232 LEU A C 1
ATOM 1767 O O . LEU A 1 232 ? -8.441 13.212 -12.942 1.00 49.88 232 LEU A O 1
ATOM 1771 N N . ALA A 1 233 ? -7.345 12.798 -11.044 1.00 47.19 233 ALA A N 1
ATOM 1772 C CA . ALA A 1 233 ? -7.364 11.368 -11.209 1.00 47.19 233 ALA A CA 1
ATOM 1773 C C . ALA A 1 233 ? -8.728 10.890 -10.711 1.00 47.19 233 ALA A C 1
ATOM 1775 O O . ALA A 1 233 ? -9.013 10.970 -9.513 1.00 47.19 233 ALA A O 1
ATOM 1776 N N . ASN A 1 234 ? -9.560 10.381 -11.621 1.00 47.34 234 ASN A N 1
ATOM 1777 C CA . ASN A 1 234 ? -10.648 9.497 -11.236 1.00 47.34 234 ASN A CA 1
ATOM 1778 C C . ASN A 1 234 ? -9.971 8.278 -10.612 1.00 47.34 234 ASN A C 1
ATOM 1780 O O . ASN A 1 234 ? -9.592 7.356 -11.338 1.00 47.34 234 ASN A O 1
ATOM 1784 N N . SER A 1 235 ? -9.726 8.314 -9.302 1.00 50.03 235 SER A N 1
ATOM 1785 C CA . SER A 1 235 ? -9.132 7.212 -8.569 1.00 50.03 235 SER A CA 1
ATOM 1786 C C . SER A 1 235 ? -10.036 6.017 -8.817 1.00 50.03 235 SER A C 1
ATOM 1788 O O . SER A 1 235 ? -11.120 5.884 -8.268 1.00 50.03 235 SER A O 1
ATOM 1790 N N . GLN A 1 236 ? -9.609 5.132 -9.709 1.00 52.38 236 GLN A N 1
ATOM 1791 C CA . GLN A 1 236 ? -10.262 3.854 -9.966 1.00 52.38 236 GLN A CA 1
ATOM 1792 C C . GLN A 1 236 ? -10.022 2.900 -8.790 1.00 52.38 236 GLN A C 1
ATOM 1794 O O . GLN A 1 236 ? -9.838 1.701 -8.956 1.00 52.38 236 GLN A O 1
ATOM 1799 N N . LEU A 1 237 ? -9.896 3.452 -7.590 1.00 53.38 237 LEU A N 1
ATOM 1800 C CA . LEU A 1 237 ? -9.511 2.752 -6.385 1.00 53.38 237 LEU A CA 1
ATOM 1801 C C . LEU A 1 237 ? -10.737 2.456 -5.526 1.00 53.38 237 LEU A C 1
ATOM 1803 O O . LEU A 1 237 ? -10.624 1.664 -4.592 1.00 53.38 237 LEU A O 1
ATOM 1807 N N . GLU A 1 238 ? -11.885 3.032 -5.878 1.00 65.44 238 GLU A N 1
ATOM 1808 C CA . GLU A 1 238 ? -13.176 2.868 -5.228 1.00 65.44 238 GLU A CA 1
ATOM 1809 C C . GLU A 1 238 ? -14.247 2.417 -6.238 1.00 65.44 238 GLU A C 1
ATOM 1811 O O . GLU A 1 238 ? -13.954 2.204 -7.411 1.00 65.44 238 GLU A O 1
ATOM 1816 N N . SER A 1 239 ? -15.489 2.218 -5.798 1.00 69.06 239 SER A N 1
ATOM 1817 C CA . SER A 1 239 ? -16.548 1.620 -6.625 1.00 69.06 239 SER A CA 1
ATOM 1818 C C . SER A 1 239 ? -17.276 2.583 -7.571 1.00 69.06 239 SER A C 1
ATOM 1820 O O . SER A 1 239 ? -18.195 2.165 -8.274 1.00 69.06 239 SER A O 1
ATOM 1822 N N . ALA A 1 240 ? -16.869 3.855 -7.633 1.00 67.94 240 ALA A N 1
ATOM 1823 C CA . ALA A 1 240 ? -17.486 4.850 -8.506 1.00 67.94 240 ALA A CA 1
ATOM 1824 C C . ALA A 1 240 ? -16.478 5.854 -9.083 1.00 67.94 240 ALA A C 1
ATOM 1826 O O . ALA A 1 240 ? -15.501 6.238 -8.441 1.00 67.94 240 ALA A O 1
ATOM 1827 N N . PHE A 1 241 ? -16.758 6.320 -10.303 1.00 68.00 241 PHE A N 1
ATOM 1828 C CA . PHE A 1 241 ? -15.993 7.377 -10.958 1.00 68.00 241 PHE A CA 1
ATOM 1829 C C . PHE A 1 241 ? -16.366 8.749 -10.389 1.00 68.00 241 PHE A C 1
ATOM 1831 O O . PHE A 1 241 ? -17.516 9.173 -10.484 1.00 68.00 241 PHE A O 1
ATOM 1838 N N . GLN A 1 242 ? -15.373 9.474 -9.878 1.00 67.75 242 GLN A N 1
ATOM 1839 C CA . GLN A 1 242 ? -15.492 10.879 -9.490 1.00 67.75 242 GLN A CA 1
ATOM 1840 C C . GLN A 1 242 ? -14.439 11.709 -10.222 1.00 67.75 242 GLN A C 1
ATOM 1842 O O . GLN A 1 242 ? -13.302 11.270 -10.346 1.00 67.75 242 GLN A O 1
ATOM 1847 N N . SER A 1 243 ? -14.809 12.904 -10.688 1.00 67.00 243 SER A N 1
ATOM 1848 C CA . SER A 1 243 ? -13.928 13.805 -11.456 1.00 67.00 243 SER A CA 1
ATOM 1849 C C . SER A 1 243 ? -12.766 14.388 -10.646 1.00 67.00 243 SER A C 1
ATOM 1851 O O . SER A 1 243 ? -11.844 14.977 -11.209 1.00 67.00 243 SER A O 1
ATOM 1853 N N . GLN A 1 244 ? -12.839 14.275 -9.321 1.00 70.94 244 GLN A N 1
ATOM 1854 C CA . GLN A 1 244 ? -11.828 14.719 -8.373 1.00 70.94 244 GLN A CA 1
ATOM 1855 C C . GLN A 1 244 ? -11.725 13.694 -7.251 1.00 70.94 244 GLN A C 1
ATOM 1857 O O . GLN A 1 244 ? -12.749 13.242 -6.744 1.00 70.94 244 GLN A O 1
ATOM 1862 N N . SER A 1 245 ? -10.505 13.381 -6.826 1.00 71.12 245 SER A N 1
ATOM 1863 C CA . SER A 1 245 ? -10.237 12.521 -5.673 1.00 71.12 245 SER A CA 1
ATOM 1864 C C . SER A 1 245 ? -9.184 13.146 -4.752 1.00 71.12 245 SER A C 1
ATOM 1866 O O . SER A 1 245 ? -8.426 14.038 -5.142 1.00 71.12 245 SER A O 1
ATOM 1868 N N . SER A 1 246 ? -9.171 12.703 -3.495 1.00 75.88 246 SER A N 1
ATOM 1869 C CA . SER A 1 246 ? -8.094 12.986 -2.547 1.00 75.88 246 SER A CA 1
ATOM 1870 C C . SER A 1 246 ? -7.860 11.732 -1.716 1.00 75.88 246 SER A C 1
ATOM 1872 O O . SER A 1 246 ? -8.688 11.360 -0.881 1.00 75.88 246 SER A O 1
ATOM 1874 N N . CYS A 1 247 ? -6.738 11.062 -1.968 1.00 75.38 247 CYS A N 1
ATOM 1875 C CA . CYS A 1 247 ? -6.353 9.849 -1.263 1.00 75.38 247 CYS A CA 1
ATOM 1876 C C . CYS A 1 247 ? -6.237 10.127 0.237 1.00 75.38 247 CYS A C 1
ATOM 1878 O O . CYS A 1 247 ? -6.776 9.365 1.030 1.00 75.38 247 CYS A O 1
ATOM 1880 N N . PHE A 1 248 ? -5.659 11.266 0.630 1.00 75.94 248 PHE A N 1
ATOM 1881 C CA . PHE A 1 248 ? -5.595 11.685 2.033 1.00 75.94 248 PHE A CA 1
ATOM 1882 C C . PHE A 1 248 ? -6.978 11.902 2.647 1.00 75.94 248 PHE A C 1
ATOM 1884 O O . PHE A 1 248 ? -7.241 11.410 3.737 1.00 75.94 248 PHE A O 1
ATOM 1891 N N . ALA A 1 249 ? -7.892 12.590 1.960 1.00 77.75 249 ALA A N 1
ATOM 1892 C CA . ALA A 1 249 ? -9.242 12.783 2.486 1.00 77.75 249 ALA A CA 1
ATOM 1893 C C . ALA A 1 249 ? -9.972 11.446 2.691 1.00 77.75 249 ALA A C 1
ATOM 1895 O O . ALA A 1 249 ? -10.567 11.222 3.743 1.00 77.75 249 ALA A O 1
ATOM 1896 N N . CYS A 1 250 ? -9.889 10.550 1.703 1.00 79.31 250 CYS A N 1
ATOM 1897 C CA . CYS A 1 250 ? -10.521 9.236 1.746 1.00 79.31 250 CYS A CA 1
ATOM 1898 C C . CYS A 1 250 ? -9.898 8.343 2.830 1.00 79.31 250 CYS A C 1
ATOM 1900 O O . CYS A 1 250 ? -10.594 7.895 3.744 1.00 79.31 250 CYS A O 1
ATOM 1902 N N . HIS A 1 251 ? -8.581 8.131 2.788 1.00 79.94 251 HIS A N 1
ATOM 1903 C CA . HIS A 1 251 ? -7.856 7.329 3.776 1.00 79.94 251 HIS A CA 1
ATOM 1904 C C . HIS A 1 251 ? -7.925 7.931 5.182 1.00 79.94 251 HIS A C 1
ATOM 1906 O O . HIS A 1 251 ? -8.023 7.196 6.161 1.00 79.94 251 HIS A O 1
ATOM 1912 N N . GLY A 1 252 ? -8.017 9.255 5.302 1.00 82.00 252 GLY A N 1
ATOM 1913 C CA . GLY A 1 252 ? -8.227 9.949 6.569 1.00 82.00 252 GLY A CA 1
ATOM 1914 C C . GLY A 1 252 ? -9.537 9.570 7.261 1.00 82.00 252 GLY A C 1
ATOM 1915 O O . GLY A 1 252 ? -9.701 9.843 8.451 1.00 82.00 252 GLY A O 1
ATOM 1916 N N . THR A 1 253 ? -10.465 8.900 6.571 1.00 86.44 253 THR A N 1
ATOM 1917 C CA . THR A 1 253 ? -11.688 8.353 7.174 1.00 86.44 253 THR A CA 1
ATOM 1918 C C . THR A 1 253 ? -11.534 6.946 7.762 1.00 86.44 253 THR A C 1
ATOM 1920 O O . THR A 1 253 ? -12.481 6.449 8.373 1.00 86.44 253 THR A O 1
ATOM 1923 N N . ALA A 1 254 ? -10.353 6.323 7.654 1.00 88.56 254 ALA A N 1
ATOM 1924 C CA . ALA A 1 254 ? -10.064 5.023 8.251 1.00 88.56 254 ALA A CA 1
ATOM 1925 C C . ALA A 1 254 ? -10.226 5.074 9.775 1.00 88.56 254 ALA A C 1
ATOM 1927 O O . ALA A 1 254 ? -9.432 5.682 10.499 1.00 88.56 254 ALA A O 1
ATOM 1928 N N . ALA A 1 255 ? -11.306 4.465 10.259 1.00 93.44 255 ALA A N 1
ATOM 1929 C CA . ALA A 1 255 ? -11.696 4.514 11.656 1.00 93.44 255 ALA A CA 1
ATOM 1930 C C . ALA A 1 255 ? -12.600 3.330 12.023 1.00 93.44 255 ALA A C 1
ATOM 1932 O O . ALA A 1 255 ? -13.392 2.860 11.199 1.00 93.44 255 ALA A O 1
ATOM 1933 N N . TYR A 1 256 ? -12.502 2.874 13.271 1.00 95.50 256 TYR A N 1
ATOM 1934 C CA . TYR A 1 256 ? -13.295 1.774 13.814 1.00 95.50 256 TYR A CA 1
ATOM 1935 C C . TYR A 1 256 ? -13.886 2.125 15.178 1.00 95.50 256 TYR A C 1
ATOM 1937 O O . TYR A 1 256 ? -13.268 2.795 16.003 1.00 95.50 256 TYR A O 1
ATOM 1945 N N . SER A 1 257 ? -15.099 1.649 15.421 1.00 96.00 257 SER A N 1
ATOM 1946 C CA . SER A 1 257 ? -15.802 1.753 16.688 1.00 96.00 257 SER A CA 1
ATOM 1947 C C . SER A 1 257 ? -16.327 0.383 17.081 1.00 96.00 257 SER A C 1
ATOM 1949 O O . SER A 1 257 ? -16.974 -0.292 16.283 1.00 96.00 257 SER A O 1
ATOM 1951 N N . LYS A 1 258 ? -16.141 -0.003 18.345 1.00 94.75 258 LYS A N 1
ATOM 1952 C CA . LYS A 1 258 ? -16.704 -1.250 18.879 1.00 94.75 258 LYS A CA 1
ATOM 1953 C C . LYS A 1 258 ? -18.231 -1.319 18.739 1.00 94.75 258 LYS A C 1
ATOM 1955 O O . LYS A 1 258 ? -18.771 -2.408 18.590 1.00 94.75 258 LYS A O 1
ATOM 1960 N N . THR A 1 259 ? -18.924 -0.180 18.808 1.00 94.25 259 THR A N 1
ATOM 1961 C CA . THR A 1 259 ? -20.395 -0.123 18.766 1.00 94.25 259 THR A CA 1
ATOM 1962 C C . THR A 1 259 ? -20.948 0.245 17.395 1.00 94.25 259 THR A C 1
ATOM 1964 O O . THR A 1 259 ? -22.069 -0.145 17.082 1.00 94.25 259 THR A O 1
ATOM 1967 N N . LYS A 1 260 ? -20.186 0.982 16.576 1.00 94.31 260 LYS A N 1
ATOM 1968 C CA . LYS A 1 260 ? -20.634 1.448 15.251 1.00 94.31 260 LYS A CA 1
ATOM 1969 C C . LYS A 1 260 ? -20.000 0.686 14.079 1.00 94.31 260 LYS A C 1
ATOM 1971 O O . LYS A 1 260 ? -20.437 0.856 12.948 1.00 94.31 260 LYS A O 1
ATOM 1976 N N . GLY A 1 261 ? -18.993 -0.152 14.332 1.00 93.69 261 GLY A N 1
ATOM 1977 C CA . GLY A 1 261 ? -18.199 -0.809 13.294 1.00 93.69 261 GLY A CA 1
ATOM 1978 C C . GLY A 1 261 ? -17.230 0.156 12.607 1.00 93.69 261 GLY A C 1
ATOM 1979 O O . GLY A 1 261 ? -16.772 1.132 13.205 1.00 93.69 261 GLY A O 1
ATOM 1980 N N . TYR A 1 262 ? -16.895 -0.119 11.346 1.00 92.69 262 TYR A N 1
ATOM 1981 C CA . TYR A 1 262 ? -16.070 0.784 10.542 1.00 92.69 262 TYR A CA 1
ATOM 1982 C C . TYR A 1 262 ? -16.835 2.044 10.144 1.00 92.69 262 TYR A C 1
ATOM 1984 O O . TYR A 1 262 ? -18.013 1.982 9.796 1.00 92.69 262 TYR A O 1
ATOM 1992 N N . PHE A 1 263 ? -16.139 3.179 10.131 1.00 92.00 263 PHE A N 1
ATOM 1993 C CA . PHE A 1 263 ? -16.715 4.436 9.669 1.00 92.00 263 PHE A CA 1
ATOM 1994 C C . PHE A 1 263 ? -17.142 4.335 8.195 1.00 92.00 263 PHE A C 1
ATOM 1996 O O . PHE A 1 263 ? -16.356 3.942 7.324 1.00 92.00 263 PHE A O 1
ATOM 2003 N N . ASN A 1 264 ? -18.404 4.678 7.927 1.00 88.06 264 ASN A N 1
ATOM 2004 C CA . ASN A 1 264 ? -18.955 4.741 6.581 1.00 88.06 264 ASN A CA 1
ATOM 2005 C C . ASN A 1 264 ? -18.759 6.149 6.012 1.00 88.06 264 ASN A C 1
ATOM 2007 O O . ASN A 1 264 ? -19.334 7.110 6.513 1.00 88.06 264 ASN A O 1
ATOM 2011 N N . PHE A 1 265 ? -17.961 6.248 4.955 1.00 82.75 265 PHE A N 1
ATOM 2012 C CA . PHE A 1 265 ? -17.607 7.504 4.296 1.00 82.75 265 PHE A CA 1
ATOM 2013 C C . PHE A 1 265 ? -18.278 7.671 2.924 1.00 82.75 265 PHE A C 1
ATOM 2015 O O . PHE A 1 265 ? -18.054 8.683 2.263 1.00 82.75 265 PHE A O 1
ATOM 2022 N N . ALA A 1 266 ? -19.082 6.696 2.484 1.00 83.00 266 ALA A N 1
ATOM 2023 C CA . ALA A 1 266 ? -19.805 6.773 1.222 1.00 83.00 266 ALA A CA 1
ATOM 2024 C C . ALA A 1 266 ? -20.911 7.836 1.313 1.00 83.00 266 ALA A C 1
ATOM 2026 O O . ALA A 1 266 ? -21.821 7.743 2.142 1.00 83.00 266 ALA A O 1
ATOM 2027 N N . GLN A 1 267 ? -20.845 8.846 0.448 1.00 80.69 267 GLN A N 1
ATOM 2028 C CA . GLN A 1 267 ? -21.807 9.944 0.401 1.00 80.69 267 GLN A CA 1
ATOM 2029 C C . GLN A 1 267 ? -22.782 9.721 -0.757 1.00 80.69 267 GLN A C 1
ATOM 2031 O O . GLN A 1 267 ? -22.376 9.397 -1.871 1.00 80.69 267 GLN A O 1
ATOM 2036 N N . LYS A 1 268 ? -24.086 9.893 -0.514 1.00 76.19 268 LYS A N 1
ATOM 2037 C CA . LYS A 1 268 ? -25.099 9.813 -1.578 1.00 76.19 268 LYS A CA 1
ATOM 2038 C C . LYS A 1 268 ? -25.170 11.144 -2.323 1.00 76.19 268 LYS A C 1
ATOM 2040 O O . LYS A 1 268 ? -25.408 12.174 -1.697 1.00 76.19 268 LYS A O 1
ATOM 2045 N N . GLN A 1 269 ? -25.067 11.117 -3.650 1.00 74.44 269 GLN A N 1
ATOM 2046 C CA . GLN A 1 269 ? -25.285 12.293 -4.494 1.00 74.44 269 GLN A CA 1
ATOM 2047 C C . GLN A 1 269 ? -26.087 11.891 -5.736 1.00 74.44 269 GLN A C 1
ATOM 2049 O O . GLN A 1 269 ? -25.710 10.945 -6.407 1.00 74.44 269 GLN A O 1
ATOM 2054 N N . GLN A 1 270 ? -27.216 12.571 -5.994 1.00 55.38 270 GLN A N 1
ATOM 2055 C CA . GLN A 1 270 ? -28.122 12.428 -7.158 1.00 55.38 270 GLN A CA 1
ATOM 2056 C C . GLN A 1 270 ? -27.884 11.196 -8.067 1.00 55.38 270 GLN A C 1
ATOM 2058 O O . GLN A 1 270 ? -27.366 11.316 -9.172 1.00 55.38 270 GLN A O 1
ATOM 2063 N N . GLY A 1 271 ? -28.292 10.007 -7.606 1.00 65.25 271 GLY A N 1
ATOM 2064 C CA . GLY A 1 271 ? -28.246 8.764 -8.394 1.00 65.25 271 GLY A CA 1
ATOM 2065 C C . GLY A 1 271 ? -26.959 7.932 -8.285 1.00 65.25 271 GLY A C 1
ATOM 2066 O O . GLY A 1 271 ? -26.906 6.862 -8.882 1.00 65.25 271 GLY A O 1
ATOM 2067 N N . GLY A 1 272 ? -25.961 8.365 -7.505 1.00 72.19 272 GLY A N 1
ATOM 2068 C CA . GLY A 1 272 ? -24.694 7.657 -7.307 1.00 72.19 272 GLY A CA 1
ATOM 2069 C C . GLY A 1 272 ? -24.075 7.821 -5.912 1.00 72.19 272 GLY A C 1
ATOM 2070 O O . GLY A 1 272 ? -24.662 8.410 -4.995 1.00 72.19 272 GLY A O 1
ATOM 2071 N N . ILE A 1 273 ? -22.878 7.252 -5.762 1.00 77.44 273 ILE A N 1
ATOM 2072 C CA . ILE A 1 273 ? -22.043 7.310 -4.557 1.00 77.44 273 ILE A CA 1
ATOM 2073 C C . ILE A 1 273 ? -20.798 8.135 -4.878 1.00 77.44 273 ILE A C 1
ATOM 2075 O O . ILE A 1 273 ? -20.193 7.954 -5.932 1.00 77.44 273 ILE A O 1
ATOM 2079 N N . VAL A 1 274 ? -20.428 9.034 -3.968 1.00 79.75 274 VAL A N 1
ATOM 2080 C CA . VAL A 1 274 ? -19.198 9.832 -4.035 1.00 79.75 274 VAL A CA 1
ATOM 2081 C C . VAL A 1 274 ? -18.408 9.709 -2.738 1.00 79.75 274 VAL A C 1
ATOM 2083 O O . VAL A 1 274 ? -18.932 9.251 -1.715 1.00 79.75 274 VAL A O 1
ATOM 2086 N N . TYR A 1 275 ? -17.143 10.126 -2.779 1.00 81.44 275 TYR A N 1
ATOM 2087 C CA . TYR A 1 275 ? -16.219 10.001 -1.657 1.00 81.44 275 TYR A CA 1
ATOM 2088 C C . TYR A 1 275 ? -15.665 11.362 -1.226 1.00 81.44 275 TYR A C 1
ATOM 2090 O O . TYR A 1 275 ? -15.683 12.320 -2.005 1.00 81.44 275 TYR A O 1
ATOM 2098 N N . PRO A 1 276 ? -15.152 11.476 0.012 1.00 81.56 276 PRO A N 1
ATOM 2099 C CA . PRO A 1 276 ? -14.546 12.711 0.485 1.00 81.56 276 PRO A CA 1
ATOM 2100 C C . PRO A 1 276 ? -13.395 13.164 -0.422 1.00 81.56 276 PRO A C 1
ATOM 2102 O O . PRO A 1 276 ? -12.422 12.445 -0.634 1.00 81.56 276 PRO A O 1
ATOM 2105 N N . THR A 1 277 ? -13.496 14.395 -0.924 1.00 80.25 277 THR A N 1
ATOM 2106 C CA . THR A 1 277 ? -12.417 15.082 -1.663 1.00 80.25 277 THR A CA 1
ATOM 2107 C C . THR A 1 277 ? -11.690 16.118 -0.804 1.00 80.25 277 THR A C 1
ATOM 2109 O O . THR A 1 277 ? -10.815 16.827 -1.295 1.00 80.25 277 THR A O 1
ATOM 2112 N N . ALA A 1 278 ? -12.069 16.219 0.470 1.00 82.94 278 ALA A N 1
ATOM 2113 C CA . ALA A 1 278 ? -11.495 17.087 1.488 1.00 82.94 278 ALA A CA 1
ATOM 2114 C C . ALA A 1 278 ? -11.585 16.391 2.853 1.00 82.94 278 ALA A C 1
ATOM 2116 O O . ALA A 1 278 ? -12.382 15.463 3.023 1.00 82.94 278 ALA A O 1
ATOM 2117 N N . GLU A 1 279 ? -10.771 16.834 3.810 1.00 84.12 279 GLU A N 1
ATOM 2118 C CA . GLU A 1 279 ? -10.764 16.274 5.162 1.00 84.12 279 GLU A CA 1
ATOM 2119 C C . GLU A 1 279 ? -12.159 16.298 5.792 1.00 84.12 279 GLU A C 1
ATOM 2121 O O . GLU A 1 279 ? -12.865 17.309 5.778 1.00 84.12 279 GLU A O 1
ATOM 2126 N N . VAL A 1 280 ? -12.551 15.158 6.356 1.00 87.56 280 VAL A N 1
ATOM 2127 C CA . VAL A 1 280 ? -13.799 15.037 7.107 1.00 87.56 280 VAL A CA 1
ATOM 2128 C C . VAL A 1 280 ? -13.579 15.618 8.511 1.00 87.56 280 VAL A C 1
ATOM 2130 O O . VAL A 1 280 ? -12.583 15.260 9.149 1.00 87.56 280 VAL A O 1
ATOM 2133 N N . PRO A 1 281 ? -14.483 16.474 9.028 1.00 91.12 281 PRO A N 1
ATOM 2134 C CA . PRO A 1 281 ? -14.326 17.088 10.343 1.00 91.12 281 PRO A CA 1
ATOM 2135 C C . PRO A 1 281 ? -14.107 16.065 11.461 1.00 91.12 281 PRO A C 1
ATOM 2137 O O . PRO A 1 281 ? -14.757 15.020 11.504 1.00 91.12 281 PRO A O 1
ATOM 2140 N N . ALA A 1 282 ? -13.238 16.393 12.421 1.00 90.44 282 ALA A N 1
ATOM 2141 C CA . ALA A 1 282 ? -12.934 15.519 13.557 1.00 90.44 282 ALA A CA 1
ATOM 2142 C C . ALA A 1 282 ? -14.188 15.111 14.359 1.00 90.44 282 ALA A C 1
ATOM 2144 O O . ALA A 1 282 ? -14.249 13.998 14.881 1.00 90.44 282 ALA A O 1
ATOM 2145 N N . SER A 1 283 ? -15.206 15.979 14.410 1.00 93.94 283 SER A N 1
ATOM 2146 C CA . SER A 1 283 ? -16.490 15.724 15.075 1.00 93.94 283 SER A CA 1
ATOM 2147 C C . SER A 1 283 ? -17.245 14.517 14.513 1.00 93.94 283 SER A C 1
ATOM 2149 O O . SER A 1 283 ? -17.923 13.828 15.272 1.00 93.94 283 SER A O 1
ATOM 2151 N N . GLU A 1 284 ? -17.094 14.209 13.222 1.00 93.31 284 GLU A N 1
ATOM 2152 C CA . GLU A 1 284 ? -17.736 13.046 12.589 1.00 93.31 284 GLU A CA 1
ATOM 2153 C C . GLU A 1 284 ? -17.190 11.718 13.137 1.00 93.31 284 GLU A C 1
ATOM 2155 O O . GLU A 1 284 ? -17.874 10.694 13.141 1.00 93.31 284 GLU A O 1
ATOM 2160 N N . PHE A 1 285 ? -15.968 11.735 13.673 1.00 93.94 285 PHE A N 1
ATOM 2161 C CA . PHE A 1 285 ? -15.313 10.564 14.252 1.00 93.94 285 PHE A CA 1
ATOM 2162 C C . PHE A 1 285 ? -15.622 10.382 15.743 1.00 93.94 285 PHE A C 1
ATOM 2164 O O . PHE A 1 285 ? -14.996 9.553 16.403 1.00 93.94 285 PHE A O 1
ATOM 2171 N N . ALA A 1 286 ? -16.607 11.100 16.295 1.00 95.06 286 ALA A N 1
ATOM 2172 C CA . ALA A 1 286 ? -17.016 10.937 17.685 1.00 95.06 286 ALA A CA 1
ATOM 2173 C C . ALA A 1 286 ? -17.403 9.474 17.999 1.00 95.06 286 ALA A C 1
ATOM 2175 O O . ALA A 1 286 ? -18.359 8.908 17.447 1.00 95.06 286 ALA A O 1
ATOM 2176 N N . GLY A 1 287 ? -16.657 8.858 18.920 1.00 94.69 287 GLY A N 1
ATOM 2177 C CA . GLY A 1 287 ? -16.829 7.456 19.315 1.00 94.69 287 GLY A CA 1
ATOM 2178 C C . GLY A 1 287 ? -16.164 6.432 18.385 1.00 94.69 287 GLY A C 1
ATOM 2179 O O . GLY A 1 287 ? -16.495 5.247 18.475 1.00 94.69 287 GLY A O 1
ATOM 2180 N N . TYR A 1 288 ? -15.259 6.869 17.506 1.00 96.94 288 TYR A N 1
ATOM 2181 C CA . TYR A 1 288 ? -14.374 6.014 16.716 1.00 96.94 288 TYR A CA 1
ATOM 2182 C C . TYR A 1 288 ? -12.911 6.221 17.124 1.00 96.94 288 TYR A C 1
ATOM 2184 O O . TYR A 1 288 ? -12.514 7.324 17.490 1.00 96.94 288 TYR A O 1
ATOM 2192 N N . ASN A 1 289 ? -12.102 5.175 16.970 1.00 96.69 289 ASN A N 1
ATOM 2193 C CA . ASN A 1 289 ? -10.647 5.263 16.947 1.00 96.69 289 ASN A CA 1
ATOM 2194 C C . ASN A 1 289 ? -10.177 5.327 15.491 1.00 96.69 289 ASN A C 1
ATOM 2196 O O . ASN A 1 289 ? -10.596 4.514 14.664 1.00 96.69 289 ASN A O 1
ATOM 2200 N N . LYS A 1 290 ? -9.303 6.281 15.171 1.00 93.12 290 LYS A N 1
ATOM 2201 C CA . LYS A 1 290 ? -8.632 6.366 13.869 1.00 93.12 290 LYS A CA 1
ATOM 2202 C C . LYS A 1 290 ? -7.662 5.205 13.692 1.00 93.12 290 LYS A C 1
ATOM 2204 O O . LYS A 1 290 ? -6.991 4.798 14.637 1.00 93.12 290 LYS A O 1
ATOM 2209 N N . LEU A 1 291 ? -7.571 4.726 12.459 1.00 89.19 291 LEU A N 1
ATOM 2210 C CA . LEU A 1 291 ? -6.677 3.649 12.039 1.00 89.19 291 LEU A CA 1
ATOM 2211 C C . LEU A 1 291 ? -5.472 4.163 11.237 1.00 89.19 291 LEU A C 1
ATOM 2213 O O . LEU A 1 291 ? -4.827 3.387 10.545 1.00 89.19 291 LEU A O 1
ATOM 2217 N N . ASP A 1 292 ? -5.201 5.468 11.316 1.00 80.19 292 ASP A N 1
ATOM 2218 C CA . ASP A 1 292 ? -4.044 6.126 10.701 1.00 80.19 292 ASP A CA 1
ATOM 2219 C C . ASP A 1 292 ? -3.876 5.821 9.204 1.00 80.19 292 ASP A C 1
ATOM 2221 O O . ASP A 1 292 ? -2.849 5.334 8.748 1.00 80.19 292 ASP A O 1
ATOM 2225 N N . PHE A 1 293 ? -4.931 6.080 8.427 1.00 77.25 293 PHE A N 1
ATOM 2226 C CA . PHE A 1 293 ? -4.956 5.910 6.967 1.00 77.25 293 PHE A CA 1
ATOM 2227 C C . PHE A 1 293 ? -4.858 4.453 6.458 1.00 77.25 293 PHE A C 1
ATOM 2229 O O . PHE A 1 293 ? -5.007 4.229 5.254 1.00 77.25 293 PHE A O 1
ATOM 2236 N N . VAL A 1 294 ? -4.708 3.455 7.343 1.00 79.44 294 VAL A N 1
ATOM 2237 C CA . VAL A 1 294 ? -4.569 2.034 6.977 1.00 79.44 294 VAL A CA 1
ATOM 2238 C C . VAL A 1 294 ? -5.932 1.374 6.769 1.00 79.44 294 VAL A C 1
ATOM 2240 O O . VAL A 1 294 ? -6.635 1.005 7.716 1.00 79.44 294 VAL A O 1
ATOM 2243 N N . TRP A 1 295 ? -6.315 1.179 5.506 1.00 78.56 295 TRP A N 1
ATOM 2244 C CA . TRP A 1 295 ? -7.595 0.557 5.164 1.00 78.56 295 TRP A CA 1
ATOM 2245 C C . TRP A 1 295 ? -7.555 -0.960 5.139 1.00 78.56 295 TRP A C 1
ATOM 2247 O O . TRP A 1 295 ? -8.609 -1.579 5.310 1.00 78.56 295 TRP A O 1
ATOM 2257 N N . SER A 1 296 ? -6.387 -1.581 4.952 1.00 83.44 296 SER A N 1
ATOM 2258 C CA . SER A 1 296 ? -6.304 -3.043 4.964 1.00 83.44 296 SER A CA 1
ATOM 2259 C C . SER A 1 296 ? -6.836 -3.647 6.269 1.00 83.44 296 SER A C 1
ATOM 2261 O O . SER A 1 296 ? -7.391 -4.743 6.230 1.00 83.44 296 SER A O 1
ATOM 2263 N N . LEU A 1 297 ? -6.818 -2.894 7.380 1.00 90.00 297 LEU A N 1
ATOM 2264 C CA . LEU A 1 297 ? -7.415 -3.271 8.668 1.00 90.00 297 LEU A CA 1
ATOM 2265 C C . LEU A 1 297 ? -8.902 -3.635 8.578 1.00 90.00 297 LEU A C 1
ATOM 2267 O O . LEU A 1 297 ? -9.366 -4.443 9.378 1.00 90.00 297 LEU A O 1
ATOM 2271 N N . LYS A 1 298 ? -9.643 -3.121 7.585 1.00 89.69 298 LYS A N 1
ATOM 2272 C CA . LYS A 1 298 ? -11.039 -3.514 7.320 1.00 89.69 298 LYS A CA 1
ATOM 2273 C C . LYS A 1 298 ? -11.224 -4.976 6.935 1.00 89.69 298 LYS A C 1
ATOM 2275 O O . LYS A 1 298 ? -12.342 -5.479 6.991 1.00 89.69 298 LYS A O 1
ATOM 2280 N N . ARG A 1 299 ? -10.156 -5.649 6.508 1.00 90.00 299 ARG A N 1
ATOM 2281 C CA . ARG A 1 299 ? -10.193 -7.066 6.131 1.00 90.00 299 ARG A CA 1
ATOM 2282 C C . ARG A 1 2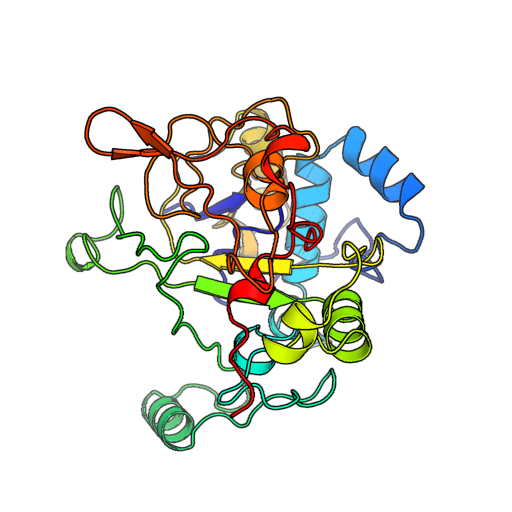99 ? -10.143 -7.993 7.339 1.00 90.00 299 ARG A C 1
ATOM 2284 O O . ARG A 1 299 ? -10.367 -9.190 7.174 1.00 90.00 299 ARG A O 1
ATOM 2291 N N . ALA A 1 300 ? -9.851 -7.455 8.524 1.00 93.06 300 ALA A N 1
ATOM 2292 C CA . ALA A 1 300 ? -9.844 -8.205 9.764 1.00 93.06 300 ALA A CA 1
ATOM 2293 C C . ALA A 1 300 ? -11.164 -8.952 9.968 1.00 93.06 300 ALA A C 1
ATOM 2295 O O . ALA A 1 300 ? -12.254 -8.431 9.725 1.00 93.06 300 ALA A O 1
ATOM 2296 N N . GLN A 1 301 ? -11.055 -10.180 10.459 1.00 93.31 301 GLN A N 1
ATOM 2297 C CA . GLN A 1 301 ? -12.205 -10.996 10.824 1.00 93.31 301 GLN A CA 1
ATOM 2298 C C . GLN A 1 301 ? -12.316 -11.105 12.342 1.00 93.31 3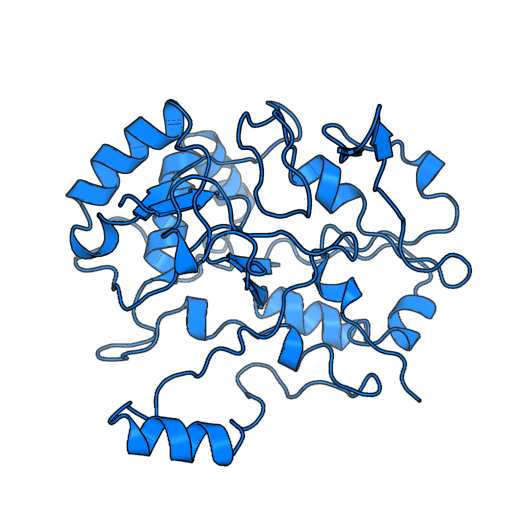01 GLN A C 1
ATOM 2300 O O . GLN A 1 301 ? -11.351 -10.878 13.073 1.00 93.31 301 GLN A O 1
ATOM 2305 N N . TRP A 1 302 ? -13.511 -11.434 12.825 1.00 92.25 302 TRP A N 1
ATOM 2306 C CA . TRP A 1 302 ? -13.698 -11.782 14.228 1.00 92.25 302 TRP A CA 1
ATOM 2307 C C . TRP A 1 302 ? -12.991 -13.095 14.542 1.00 92.25 302 TRP A C 1
ATOM 2309 O O . TRP A 1 302 ? -13.122 -14.065 13.793 1.00 92.25 302 TRP A O 1
ATOM 2319 N N . GLN A 1 303 ? -12.320 -13.126 15.687 1.00 90.50 303 GLN A N 1
ATOM 2320 C CA . GLN A 1 303 ? -11.937 -14.358 16.344 1.00 90.50 303 GLN A CA 1
ATOM 2321 C C . GLN A 1 303 ? -13.188 -14.988 16.953 1.00 90.50 303 GLN A C 1
ATOM 2323 O O . GLN A 1 303 ? -13.851 -14.371 17.793 1.00 90.50 303 GLN A O 1
ATOM 2328 N N . ARG A 1 304 ? -13.544 -16.168 16.446 1.00 79.19 304 ARG A N 1
ATOM 2329 C CA . ARG A 1 304 ? -14.716 -16.951 16.845 1.00 79.19 304 ARG A CA 1
ATOM 2330 C C . ARG A 1 304 ? -14.281 -18.266 17.458 1.00 79.19 304 ARG A C 1
ATOM 2332 O O . ARG A 1 304 ? -13.284 -18.825 16.951 1.00 79.19 304 ARG A O 1
#

Foldseek 3Di:
DFAEDEPVQDEDQDDQFAQDDDDPDDLPCVLVLVVDPVVSVVVCVVAVLQNSLVVVNSQRHAPDVPHSDGNVLQFAWLCQLQDPLLDHHDARSDDDDDPPVVLVVCVVVVHDSVDRDDDQPDQQFLLRHGAAADDPDPPVRGRPTKTKIKGWDNQQSCLCNVCSLSAVVSQQVDPAADDGPPSIDIHMYIDHDWPAADPSQVVSLVVSCVSGVSCNSYTYRYYDDDLPPFRCTLRSRHRDGDRTAGLCQQLQQAKAANVPGRRNQWDDDDPDTDGDSGHDDPVSCVRIHHHNSDSSSSSHYHND

pLDDT: mean 81.43, std 15.83, range [22.94, 97.94]